Protein AF-A0A1I2DN88-F1 (afdb_monomer_lite)

Sequence (248 aa):
MLATRPSHAGRRLYRKSANAYHRPTEFACHAVVVRSHAVSEAWPWPHWIGALPTEERRADFVAPSTSIHPYRRGEFLRTIALTGALDRLEVGTVMAAIASFGRAGDDEVEASAVAEVRRILDLDQVTVGGGIEVTVEGVVVVTPQCCAGLEQWREWLAFLDGGPEPWGGHDPMLRVTRTASGSIAFGYEDSAECLVAPERLRAALGAVEAELAAFAGLLAGWAEVHVPGLAEALVDKLGRDLALRPPR

Foldseek 3Di:
DDDDDDDDDDPPDDPPPPPDFDAFPDKAKFFKFFDDPLLVVQDPDDALPDDDDDVVVVVVPPPPPDDDDDDDPPDAGDIDGLFLPDDLVSLVSSVSQQLCPPDDSPPDDDSAPQVSLVVLLPDPFGWGFTEMFMDGPNHTQQGTGRAQTLLQNCVLVVVLVVDDWGFQGDPQTWGFDQDPVRWTFTHGDSDTPHTYHSVVSVVNVVVNLVGLLSSLVSQLVSCCVRPVVCSVSSSVRCCNRSVSHPDD

Structure (mmCIF, N/CA/C/O backbone):
data_AF-A0A1I2DN88-F1
#
_entry.id   AF-A0A1I2DN88-F1
#
loop_
_atom_site.group_PDB
_atom_site.id
_atom_site.type_symbol
_atom_site.label_atom_id
_atom_site.label_alt_id
_atom_site.label_comp_id
_atom_site.label_asym_id
_atom_site.label_entity_id
_atom_site.label_seq_id
_atom_site.pdbx_PDB_ins_code
_atom_site.Cartn_x
_atom_site.Cartn_y
_atom_site.Cartn_z
_atom_site.occupancy
_atom_site.B_iso_or_equiv
_atom_site.auth_seq_id
_atom_site.auth_comp_id
_atom_site.auth_asym_id
_atom_site.auth_atom_id
_atom_site.pdbx_PDB_model_num
ATOM 1 N N . MET A 1 1 ? -29.396 5.800 -39.645 1.00 39.78 1 MET A N 1
ATOM 2 C CA . MET A 1 1 ? -28.214 6.590 -39.238 1.00 39.78 1 MET A CA 1
ATOM 3 C C . MET A 1 1 ? -27.255 5.656 -38.520 1.00 39.78 1 MET A C 1
ATOM 5 O O . MET A 1 1 ? -27.534 5.259 -37.399 1.00 39.78 1 MET A O 1
ATOM 9 N N . LEU A 1 2 ? -26.204 5.215 -39.214 1.00 31.84 2 LEU A N 1
ATOM 10 C CA . LEU A 1 2 ? -25.138 4.370 -38.671 1.00 31.84 2 LEU A CA 1
ATOM 11 C C . LEU A 1 2 ? -24.070 5.278 -38.052 1.00 31.84 2 LEU A C 1
ATOM 13 O O . LEU A 1 2 ? -23.474 6.079 -38.766 1.00 31.84 2 LEU A O 1
ATOM 17 N N . ALA A 1 3 ? -23.840 5.159 -36.745 1.00 32.09 3 ALA A N 1
ATOM 18 C CA . ALA A 1 3 ? -22.714 5.796 -36.074 1.00 32.09 3 ALA A CA 1
ATOM 19 C C . ALA A 1 3 ? -21.488 4.876 -36.175 1.00 32.09 3 ALA A C 1
ATOM 21 O O . ALA A 1 3 ? -21.448 3.783 -35.609 1.00 32.09 3 ALA A O 1
ATOM 22 N N . THR A 1 4 ? -20.503 5.312 -36.950 1.00 32.41 4 THR A N 1
ATOM 23 C CA . THR A 1 4 ? -19.192 4.682 -37.120 1.00 32.41 4 THR A CA 1
ATOM 24 C C . THR A 1 4 ? -18.352 4.811 -35.848 1.00 32.41 4 THR A C 1
ATOM 26 O O . THR A 1 4 ? -18.152 5.914 -35.343 1.00 32.41 4 THR A O 1
ATOM 29 N N . ARG A 1 5 ? -17.829 3.683 -35.351 1.00 33.72 5 ARG A N 1
ATOM 30 C CA . ARG A 1 5 ? -16.794 3.621 -34.304 1.00 33.72 5 ARG A CA 1
ATOM 31 C C . ARG A 1 5 ? -15.476 4.233 -34.812 1.00 33.72 5 ARG A C 1
ATOM 33 O O . ARG A 1 5 ? -15.124 3.959 -35.961 1.00 33.72 5 ARG A O 1
ATOM 40 N N . PRO A 1 6 ? -14.693 4.956 -33.991 1.00 34.78 6 PRO A N 1
ATOM 41 C CA . PRO A 1 6 ? -13.324 5.302 -34.350 1.00 34.78 6 PRO A CA 1
ATOM 42 C C . PRO A 1 6 ? -12.415 4.073 -34.235 1.00 34.78 6 PRO A C 1
ATOM 44 O O . PRO A 1 6 ? -12.430 3.340 -33.246 1.00 34.78 6 PRO A O 1
ATOM 47 N N . SER A 1 7 ? -11.632 3.864 -35.286 1.00 31.97 7 SER A N 1
ATOM 48 C CA . SER A 1 7 ? -10.649 2.804 -35.467 1.00 31.97 7 SER A CA 1
ATOM 49 C C . SER A 1 7 ? -9.444 2.947 -34.534 1.00 31.97 7 SER A C 1
ATOM 51 O O . SER A 1 7 ? -8.825 4.008 -34.466 1.00 31.97 7 SER A O 1
ATOM 53 N N . HIS A 1 8 ? -9.036 1.837 -33.918 1.00 39.38 8 HIS A N 1
ATOM 54 C CA . HIS A 1 8 ? -7.682 1.638 -33.409 1.00 39.38 8 HIS A CA 1
ATOM 55 C C . HIS A 1 8 ? -6.665 1.690 -34.557 1.00 39.38 8 HIS A C 1
ATOM 57 O O . HIS A 1 8 ? -6.547 0.736 -35.323 1.00 39.38 8 HIS A O 1
ATOM 63 N N . ALA A 1 9 ? -5.901 2.775 -34.666 1.00 34.72 9 ALA A N 1
ATOM 64 C CA . ALA A 1 9 ? -4.696 2.812 -35.488 1.00 34.72 9 ALA A CA 1
ATOM 65 C C . ALA A 1 9 ? -3.734 3.879 -34.958 1.00 34.72 9 ALA A C 1
ATOM 67 O O . ALA A 1 9 ? -3.957 5.073 -35.128 1.00 34.72 9 ALA A O 1
ATOM 68 N N . GLY A 1 10 ? -2.657 3.436 -34.307 1.00 27.97 10 GLY A N 1
ATOM 69 C CA . GLY A 1 10 ? -1.587 4.331 -33.878 1.00 27.97 10 GLY A CA 1
ATOM 70 C C . GLY A 1 10 ? -0.676 3.767 -32.794 1.00 27.97 10 GLY A C 1
ATOM 71 O O . GLY A 1 10 ? -0.419 4.458 -31.818 1.00 27.97 10 GLY A O 1
ATOM 72 N N . ARG A 1 11 ? -0.159 2.536 -32.943 1.00 41.09 11 ARG A N 1
ATOM 73 C CA . ARG A 1 11 ? 1.032 2.117 -32.181 1.00 41.09 11 ARG A CA 1
ATOM 74 C C . ARG A 1 11 ? 2.195 3.012 -32.615 1.00 41.09 11 ARG A C 1
ATOM 76 O O . ARG A 1 11 ? 2.851 2.723 -33.616 1.00 41.09 11 ARG A O 1
ATOM 83 N N . ARG A 1 12 ? 2.451 4.107 -31.893 1.00 35.53 12 ARG A N 1
ATOM 84 C CA . ARG A 1 12 ? 3.747 4.785 -31.971 1.00 35.53 12 ARG A CA 1
ATOM 85 C C . ARG A 1 12 ? 4.760 3.857 -31.321 1.00 35.53 12 ARG A C 1
ATOM 87 O O . ARG A 1 12 ? 4.821 3.716 -30.109 1.00 35.53 12 ARG A O 1
ATOM 94 N N . LEU A 1 13 ? 5.511 3.165 -32.169 1.00 36.16 13 LEU A N 1
ATOM 95 C CA . LEU A 1 13 ? 6.702 2.440 -31.762 1.00 36.16 13 LEU A CA 1
ATOM 96 C C . LEU A 1 13 ? 7.661 3.439 -31.111 1.00 36.16 13 LEU A C 1
ATOM 98 O O . LEU A 1 13 ? 8.033 4.443 -31.724 1.00 36.16 13 LEU A O 1
ATOM 102 N N . TYR A 1 14 ? 8.023 3.152 -29.862 1.00 38.50 14 TYR A N 1
ATOM 103 C CA . TYR A 1 14 ? 9.009 3.887 -29.084 1.00 38.50 14 TYR A CA 1
ATOM 104 C C . TYR A 1 14 ? 10.284 4.076 -29.907 1.00 38.50 14 TYR A C 1
ATOM 106 O O . TYR A 1 14 ? 10.991 3.121 -30.226 1.00 38.50 14 TYR A O 1
ATOM 114 N N . ARG A 1 15 ? 10.591 5.331 -30.232 1.00 35.56 15 ARG A N 1
ATOM 115 C CA . ARG A 1 15 ? 11.887 5.736 -30.779 1.00 35.56 15 ARG A CA 1
ATOM 116 C C . ARG A 1 15 ? 12.542 6.724 -29.813 1.00 35.56 15 ARG A C 1
ATOM 118 O O . ARG A 1 15 ? 12.852 7.849 -30.180 1.00 35.56 15 ARG A O 1
ATOM 125 N N . LYS A 1 16 ? 12.767 6.290 -28.566 1.00 37.81 16 LYS A N 1
ATOM 126 C CA . LYS A 1 16 ? 13.948 6.758 -27.828 1.00 37.81 16 LYS A CA 1
ATOM 127 C C . LYS A 1 16 ? 15.127 5.962 -28.385 1.00 37.81 16 LYS A C 1
ATOM 129 O O . LYS A 1 16 ? 15.063 4.742 -28.500 1.00 37.81 16 LYS A O 1
ATOM 134 N N . SER A 1 17 ? 16.152 6.678 -28.830 1.00 36.06 17 SER A N 1
ATOM 135 C CA . SER A 1 17 ? 17.430 6.131 -29.284 1.00 36.06 17 SER A CA 1
ATOM 136 C C . SER A 1 17 ? 17.915 5.025 -28.345 1.00 36.06 17 SER A C 1
ATOM 138 O O . SER A 1 17 ? 17.930 5.227 -27.136 1.00 36.06 17 SER A O 1
ATOM 140 N N . ALA A 1 18 ? 18.352 3.899 -28.909 1.00 38.25 18 ALA A N 1
ATOM 141 C CA . ALA A 1 18 ? 18.866 2.710 -28.221 1.00 38.25 18 ALA A CA 1
ATOM 142 C C . ALA A 1 18 ? 20.161 2.931 -27.397 1.00 38.25 18 ALA A C 1
ATOM 144 O O . ALA A 1 18 ? 20.872 1.978 -27.091 1.00 38.25 18 ALA A O 1
ATOM 145 N N . ASN A 1 19 ? 20.480 4.172 -27.025 1.00 37.91 19 ASN A N 1
ATOM 146 C CA . ASN A 1 19 ? 21.643 4.506 -26.219 1.00 37.91 19 ASN A CA 1
ATOM 147 C C . ASN A 1 19 ? 21.262 4.569 -24.735 1.00 37.91 19 ASN A C 1
ATOM 149 O O . ASN A 1 19 ? 20.637 5.521 -24.279 1.00 37.91 19 ASN A O 1
ATOM 153 N N . ALA A 1 20 ? 21.708 3.526 -24.028 1.00 43.81 20 ALA A N 1
ATOM 154 C CA . ALA A 1 20 ? 21.889 3.405 -22.584 1.00 43.81 20 ALA A CA 1
ATOM 155 C C . ALA A 1 20 ? 20.629 3.551 -21.716 1.00 43.81 20 ALA A C 1
ATOM 157 O O . ALA A 1 20 ? 20.463 4.516 -20.977 1.00 43.81 20 ALA A O 1
ATOM 158 N N . TYR A 1 21 ? 19.789 2.515 -21.701 1.00 53.16 21 TYR A N 1
ATOM 159 C CA . TYR A 1 21 ? 18.992 2.272 -20.504 1.00 53.16 21 TYR A CA 1
ATOM 160 C C . TYR A 1 21 ? 19.943 2.028 -19.327 1.00 53.16 21 TYR A C 1
ATOM 162 O O . TYR A 1 21 ? 20.749 1.093 -19.359 1.00 53.16 21 TYR A O 1
ATOM 170 N N . HIS A 1 22 ? 19.878 2.892 -18.317 1.00 62.62 22 HIS A N 1
ATOM 171 C CA . HIS A 1 22 ? 20.650 2.740 -17.094 1.00 62.62 22 HIS A CA 1
ATOM 172 C C . HIS A 1 22 ? 20.182 1.471 -16.371 1.00 62.62 22 HIS A C 1
ATOM 174 O O . HIS A 1 22 ? 19.009 1.348 -16.022 1.00 62.62 22 HIS A O 1
ATOM 180 N N . ARG A 1 23 ? 21.090 0.505 -16.194 1.00 67.56 23 ARG A N 1
ATOM 181 C CA . ARG A 1 23 ? 20.877 -0.638 -15.303 1.00 67.56 23 ARG A CA 1
ATOM 182 C C . ARG A 1 23 ? 21.370 -0.215 -13.925 1.00 67.56 23 ARG A C 1
ATOM 184 O O . ARG A 1 23 ? 22.582 -0.059 -13.782 1.00 67.56 23 ARG A O 1
ATOM 191 N N . PRO A 1 24 ? 20.479 -0.017 -12.950 1.00 71.62 24 PRO A N 1
ATOM 192 C CA . PRO A 1 24 ? 20.901 0.509 -11.667 1.00 71.62 24 PRO A CA 1
ATOM 193 C C . PRO A 1 24 ? 21.719 -0.519 -10.885 1.00 71.62 24 PRO A C 1
ATOM 195 O O . PRO A 1 24 ? 21.524 -1.728 -11.035 1.00 71.62 24 PRO A O 1
ATOM 198 N N . THR A 1 25 ? 22.638 -0.057 -10.048 1.00 79.88 25 THR A N 1
ATOM 199 C CA . THR A 1 25 ? 23.335 -0.859 -9.036 1.00 79.88 25 THR A CA 1
ATOM 200 C C . THR A 1 25 ? 22.489 -1.041 -7.780 1.00 79.88 25 THR A C 1
ATOM 202 O O . THR A 1 25 ? 22.426 -2.160 -7.273 1.00 79.88 25 THR A O 1
ATOM 205 N N . GLU A 1 26 ? 21.697 -0.045 -7.387 1.00 88.19 26 GLU A N 1
ATOM 206 C CA . GLU A 1 26 ? 20.740 -0.077 -6.275 1.00 88.19 26 GLU A CA 1
ATOM 207 C C . GLU A 1 26 ? 19.292 0.051 -6.776 1.00 88.19 26 GLU A C 1
ATOM 209 O O . GLU A 1 26 ? 18.963 0.900 -7.600 1.00 88.19 26 GLU A O 1
ATOM 214 N N . PHE A 1 27 ? 18.415 -0.833 -6.298 1.00 92.56 27 PHE A N 1
ATOM 215 C CA . PHE A 1 27 ? 16.999 -0.863 -6.668 1.00 92.56 27 PHE A CA 1
ATOM 216 C C . PHE A 1 27 ? 16.208 -1.409 -5.489 1.00 92.56 27 PHE A C 1
ATOM 218 O O . PHE A 1 27 ? 16.516 -2.508 -5.021 1.00 92.56 27 PHE A O 1
ATOM 225 N N . ALA A 1 28 ? 15.185 -0.681 -5.066 1.00 93.62 28 ALA A N 1
ATOM 226 C CA . ALA A 1 28 ? 14.301 -1.086 -3.990 1.00 93.62 28 ALA A CA 1
ATOM 227 C C . ALA A 1 28 ? 12.843 -0.802 -4.354 1.00 93.62 28 ALA A C 1
ATOM 229 O O . ALA A 1 28 ? 12.535 0.128 -5.103 1.00 93.62 28 ALA A O 1
ATOM 230 N N . CYS A 1 29 ? 11.957 -1.622 -3.801 1.00 95.31 29 CYS A N 1
ATOM 231 C CA . CYS A 1 29 ? 10.526 -1.378 -3.790 1.00 95.31 29 CYS A CA 1
ATOM 232 C C . CYS A 1 29 ? 10.095 -1.197 -2.339 1.00 95.31 29 CYS A C 1
ATOM 234 O O . CYS A 1 29 ? 10.561 -1.929 -1.463 1.00 95.31 29 CYS A O 1
ATOM 236 N N . HIS A 1 30 ? 9.186 -0.262 -2.101 1.00 94.12 30 HIS A N 1
ATOM 237 C CA . HIS A 1 30 ? 8.612 -0.019 -0.786 1.00 94.12 30 HIS A CA 1
ATOM 238 C C . HIS A 1 30 ? 7.093 -0.064 -0.899 1.00 94.12 30 HIS A C 1
ATOM 240 O O . HIS A 1 30 ? 6.519 0.600 -1.762 1.00 94.12 30 HIS A O 1
ATOM 246 N N . ALA A 1 31 ? 6.438 -0.835 -0.030 1.00 94.62 31 ALA A N 1
ATOM 247 C CA . ALA A 1 31 ? 5.011 -0.648 0.177 1.00 94.62 31 ALA A CA 1
ATOM 248 C C . ALA A 1 31 ? 4.803 0.648 0.947 1.00 94.62 31 ALA A C 1
ATOM 250 O O . ALA A 1 31 ? 5.427 0.869 1.986 1.00 94.62 31 ALA A O 1
ATOM 251 N N . VAL A 1 32 ? 3.924 1.497 0.440 1.00 90.69 32 VAL A N 1
ATOM 252 C CA . VAL A 1 32 ? 3.678 2.815 1.010 1.00 90.69 32 VAL A CA 1
ATOM 253 C C . VAL A 1 32 ? 2.191 3.106 1.090 1.00 90.69 32 VAL A C 1
ATOM 255 O O . VAL A 1 32 ? 1.401 2.628 0.276 1.00 90.69 32 VAL A O 1
ATOM 258 N N . VAL A 1 33 ? 1.821 3.942 2.054 1.00 87.31 33 VAL A N 1
ATOM 259 C CA . VAL A 1 33 ? 0.496 4.564 2.145 1.00 87.31 33 VAL A CA 1
ATOM 260 C C . VAL A 1 33 ? 0.640 6.068 1.953 1.00 87.31 33 VAL A C 1
ATOM 262 O O . VAL A 1 33 ? 1.535 6.692 2.525 1.00 87.31 33 VAL A O 1
ATOM 265 N N . VAL A 1 34 ? -0.238 6.657 1.145 1.00 77.56 34 VAL A N 1
ATOM 266 C CA . VAL A 1 34 ? -0.310 8.103 0.925 1.00 77.56 34 VAL A CA 1
ATOM 267 C C . VAL A 1 34 ? -1.054 8.751 2.092 1.00 77.56 34 VAL A C 1
ATOM 269 O O . VAL A 1 34 ? -2.208 8.421 2.375 1.00 77.56 34 VAL A O 1
ATOM 272 N N . ARG A 1 35 ? -0.432 9.741 2.738 1.00 66.50 35 ARG A N 1
ATOM 273 C CA . ARG A 1 35 ? -1.146 10.675 3.616 1.00 66.50 35 ARG A CA 1
ATOM 274 C C . ARG A 1 35 ? -2.001 11.594 2.742 1.00 66.50 35 ARG A C 1
ATOM 276 O O . ARG A 1 35 ? -1.468 12.453 2.045 1.00 66.50 35 ARG A O 1
ATOM 283 N N . SER A 1 36 ? -3.321 11.426 2.767 1.00 53.22 36 SER A N 1
ATOM 284 C CA . SER A 1 36 ? -4.233 12.362 2.097 1.00 53.22 36 SER A CA 1
ATOM 285 C C . SER A 1 36 ? -4.106 13.774 2.699 1.00 53.22 36 SER A C 1
ATOM 287 O O . SER A 1 36 ? -4.027 13.936 3.916 1.00 53.22 36 SER A O 1
ATOM 289 N N . HIS A 1 37 ? -4.102 14.808 1.851 1.00 42.41 37 HIS A N 1
ATOM 290 C CA . HIS A 1 37 ? -4.062 16.217 2.273 1.00 42.41 37 HIS A CA 1
ATOM 291 C C . HIS A 1 37 ? -5.334 16.657 3.019 1.00 42.41 37 HIS A C 1
ATOM 293 O O . HIS A 1 37 ? -5.275 17.576 3.830 1.00 42.41 37 HIS A O 1
ATOM 299 N N . ALA A 1 38 ? -6.467 15.976 2.816 1.00 39.09 38 ALA A N 1
ATOM 300 C CA . ALA A 1 38 ? -7.712 16.271 3.534 1.00 39.09 38 ALA A CA 1
ATOM 301 C C . ALA A 1 38 ? -7.641 15.897 5.030 1.00 39.09 38 ALA A C 1
ATOM 303 O O . ALA A 1 38 ? -8.434 16.370 5.843 1.00 39.09 38 ALA A O 1
ATOM 304 N N . VAL A 1 39 ? -6.658 15.075 5.413 1.00 41.16 39 VAL A N 1
ATOM 305 C CA . VAL A 1 39 ? -6.486 14.578 6.785 1.00 41.16 39 VAL A CA 1
ATOM 306 C C . VAL A 1 39 ? -6.025 15.697 7.727 1.00 41.16 39 VAL A C 1
ATOM 308 O O . VAL A 1 39 ? -6.330 15.648 8.915 1.00 41.16 39 VAL A O 1
ATOM 311 N N . SER A 1 40 ? -5.340 16.734 7.227 1.00 37.44 40 SER A N 1
ATOM 312 C CA . SER A 1 40 ? -4.891 17.867 8.052 1.00 37.44 40 SER A CA 1
ATOM 313 C C . SER A 1 40 ? -5.950 18.946 8.288 1.00 37.44 40 SER A C 1
ATOM 315 O O . SER A 1 40 ? -5.823 19.685 9.258 1.00 37.44 40 SER A O 1
ATOM 317 N N . GLU A 1 41 ? -6.974 19.056 7.436 1.00 35.19 41 GLU A N 1
ATOM 318 C CA . GLU A 1 41 ? -7.977 20.132 7.537 1.00 35.19 41 GLU A CA 1
ATOM 319 C C . GLU A 1 41 ? -9.259 19.701 8.267 1.00 35.19 41 GLU A C 1
ATOM 321 O O . GLU A 1 41 ? -9.891 20.530 8.916 1.00 35.19 41 GLU A O 1
ATOM 326 N N . ALA A 1 42 ? -9.623 18.413 8.232 1.00 35.41 42 ALA A N 1
ATOM 327 C CA . ALA A 1 42 ? -10.891 17.928 8.793 1.00 35.41 42 ALA A CA 1
ATOM 328 C C . ALA A 1 42 ? -10.806 17.358 10.227 1.00 35.41 42 ALA A C 1
ATOM 330 O O . ALA A 1 42 ? -11.834 17.021 10.809 1.00 35.41 42 ALA A O 1
ATOM 331 N N . TRP A 1 43 ? -9.613 17.237 10.820 1.00 37.47 43 TRP A N 1
ATOM 332 C CA . TRP A 1 43 ? -9.429 16.504 12.080 1.00 37.47 43 TRP A CA 1
ATOM 333 C C . TRP A 1 43 ? -8.584 17.291 13.097 1.00 37.47 43 TRP A C 1
ATOM 335 O O . TRP A 1 43 ? -7.408 17.562 12.839 1.00 37.47 43 TRP A O 1
ATOM 345 N N . PRO A 1 44 ? -9.111 17.610 14.296 1.00 35.84 44 PRO A N 1
ATOM 346 C CA . PRO A 1 44 ? -8.288 18.057 15.411 1.00 35.84 44 PRO A CA 1
ATOM 347 C C . PRO A 1 44 ? -7.530 16.844 15.975 1.00 35.84 44 PRO A C 1
ATOM 349 O O . PRO A 1 44 ? -7.977 16.175 16.904 1.00 35.84 44 PRO A O 1
ATOM 352 N N . TRP A 1 45 ? -6.382 16.518 15.381 1.00 44.88 45 TRP A N 1
ATOM 353 C CA . TRP A 1 45 ? -5.510 15.438 15.847 1.00 44.88 45 TRP A CA 1
ATOM 354 C C . TRP A 1 45 ? -4.915 15.780 17.206 1.00 44.88 45 TRP A C 1
ATOM 356 O O . TRP A 1 45 ? -4.319 16.848 17.381 1.00 44.88 45 TRP A O 1
ATOM 366 N N . PRO A 1 46 ? -5.022 14.860 18.176 1.00 38.41 46 PRO A N 1
ATOM 367 C CA . PRO A 1 46 ? -3.754 14.343 18.690 1.00 38.41 46 PRO A CA 1
ATOM 368 C C . PRO A 1 46 ? -3.740 12.847 19.080 1.00 38.41 46 PRO A C 1
ATOM 370 O O . PRO A 1 46 ? -2.657 12.306 19.280 1.00 38.41 46 PRO A O 1
ATOM 373 N N . HIS A 1 47 ? -4.879 12.165 19.200 1.00 47.22 47 HIS A N 1
ATOM 374 C CA . HIS A 1 47 ? -5.078 10.715 19.426 1.00 47.22 47 HIS A CA 1
ATOM 375 C C . HIS A 1 47 ? -6.595 10.541 19.485 1.00 47.22 47 HIS A C 1
ATOM 377 O O . HIS A 1 47 ? -7.261 11.343 20.138 1.00 47.22 47 HIS A O 1
ATOM 383 N N . TRP A 1 48 ? -7.159 9.537 18.816 1.00 38.25 48 TRP A N 1
ATOM 384 C CA . TRP A 1 48 ? -8.569 9.183 18.995 1.00 38.25 48 TRP A CA 1
ATOM 385 C C . TRP A 1 48 ? -8.865 9.072 20.509 1.00 38.25 48 TRP A C 1
ATOM 387 O O . TRP A 1 48 ? -8.160 8.368 21.229 1.00 38.25 48 TRP A O 1
ATOM 397 N N . ILE A 1 49 ? -9.774 9.922 20.997 1.00 38.69 49 ILE A N 1
ATOM 398 C CA . ILE A 1 49 ? -9.677 10.656 22.276 1.00 38.69 49 ILE A CA 1
ATOM 399 C C . ILE A 1 49 ? -9.473 9.743 23.500 1.00 38.69 49 ILE A C 1
ATOM 401 O O . ILE A 1 49 ? -10.312 8.902 23.811 1.00 38.69 49 ILE A O 1
ATOM 405 N N . GLY A 1 50 ? -8.365 9.964 24.227 1.00 33.66 50 GLY A N 1
ATOM 406 C CA . GLY A 1 50 ? -8.051 9.249 25.473 1.00 33.66 50 GLY A CA 1
ATOM 407 C C . GLY A 1 50 ? -6.675 9.498 26.113 1.00 33.66 50 GLY A C 1
ATOM 408 O O . GLY A 1 50 ? -6.480 9.106 27.258 1.00 33.66 50 GLY A O 1
ATOM 409 N N . ALA A 1 51 ? -5.718 10.162 25.455 1.00 32.12 51 ALA A N 1
ATOM 410 C CA . ALA A 1 51 ? -4.424 10.465 26.077 1.00 32.12 51 ALA A CA 1
ATOM 411 C C . ALA A 1 51 ? -3.745 11.680 25.436 1.00 32.12 51 ALA A C 1
ATOM 413 O O . ALA A 1 51 ? -2.849 11.499 24.626 1.00 32.12 51 ALA A O 1
ATOM 414 N N . LEU A 1 52 ? -4.142 12.900 25.818 1.00 36.47 52 LEU A N 1
ATOM 415 C CA . LEU A 1 52 ? -3.464 14.145 25.429 1.00 36.47 52 LEU A CA 1
ATOM 416 C C . LEU A 1 52 ? -1.998 14.127 25.874 1.00 36.47 52 LEU A C 1
ATOM 418 O O . LEU A 1 52 ? -1.759 14.296 27.069 1.00 36.47 52 LEU A O 1
ATOM 422 N N . PRO A 1 53 ? -0.989 13.977 24.982 1.00 34.94 53 PRO A N 1
ATOM 423 C CA . PRO A 1 53 ? 0.298 14.532 25.304 1.00 34.94 53 PRO A CA 1
ATOM 424 C C . PRO A 1 53 ? 0.136 16.061 25.225 1.00 34.94 53 PRO A C 1
ATOM 426 O O . PRO A 1 53 ? -0.626 16.591 24.411 1.00 34.94 53 PRO A O 1
ATOM 429 N N . THR A 1 54 ? 0.779 16.754 26.156 1.00 40.66 54 THR A N 1
ATOM 430 C CA . THR A 1 54 ? 0.746 18.214 26.310 1.00 40.66 54 THR A CA 1
ATOM 431 C C . THR A 1 54 ? 1.105 18.939 25.006 1.00 40.66 54 THR A C 1
ATOM 433 O O . THR A 1 54 ? 1.719 18.352 24.115 1.00 40.66 54 THR A O 1
ATOM 436 N N . GLU A 1 55 ? 0.750 20.225 24.876 1.00 38.03 55 GLU A N 1
ATOM 437 C CA . GLU A 1 55 ? 1.103 21.035 23.692 1.00 38.03 55 GLU A CA 1
ATOM 438 C C . GLU A 1 55 ? 2.601 20.989 23.347 1.00 38.03 55 GLU A C 1
ATOM 440 O O . GLU A 1 55 ? 2.949 20.971 22.172 1.00 38.03 55 GLU A O 1
ATOM 445 N N . GLU A 1 56 ? 3.484 20.856 24.338 1.00 35.59 56 GLU A N 1
ATOM 446 C CA . GLU A 1 56 ? 4.930 20.682 24.126 1.00 35.59 56 GLU A CA 1
ATOM 447 C C . GLU A 1 56 ? 5.279 19.419 23.321 1.00 35.59 56 GLU A C 1
ATOM 449 O O . GLU A 1 56 ? 6.154 19.459 22.465 1.00 35.59 56 GLU A O 1
ATOM 454 N N . ARG A 1 57 ? 4.540 18.317 23.484 1.00 36.84 57 ARG A N 1
ATOM 455 C CA . ARG A 1 57 ? 4.732 17.091 22.686 1.00 36.84 57 ARG A CA 1
ATOM 456 C C . ARG A 1 57 ? 4.066 17.155 21.305 1.00 36.84 57 ARG A C 1
ATOM 458 O O . ARG A 1 57 ? 4.381 16.337 20.445 1.00 36.84 57 ARG A O 1
ATOM 465 N N . ARG A 1 58 ? 3.164 18.122 21.064 1.00 38.44 58 ARG A N 1
ATOM 466 C CA . ARG A 1 58 ? 2.753 18.504 19.696 1.00 38.44 58 ARG A CA 1
ATOM 467 C C . ARG A 1 58 ? 3.836 19.325 18.991 1.00 38.44 58 ARG A C 1
ATOM 469 O O . ARG A 1 58 ? 3.828 19.368 17.769 1.00 38.44 58 ARG A O 1
ATOM 476 N N . ALA A 1 59 ? 4.740 19.971 19.729 1.00 34.81 59 ALA A N 1
ATOM 477 C CA . ALA A 1 59 ? 5.866 20.710 19.156 1.00 34.81 59 ALA A CA 1
ATOM 478 C C . ALA A 1 59 ? 7.031 19.785 18.754 1.00 34.81 59 ALA A C 1
ATOM 480 O O . ALA A 1 59 ? 7.727 20.078 17.786 1.00 34.81 59 ALA A O 1
ATOM 481 N N . ASP A 1 60 ? 7.181 18.634 19.424 1.00 33.97 60 ASP A N 1
ATOM 482 C CA . ASP A 1 60 ? 8.074 17.541 18.992 1.00 33.97 60 ASP A CA 1
ATOM 483 C C . ASP A 1 60 ? 7.567 16.832 17.720 1.00 33.97 60 ASP A C 1
ATOM 485 O O . ASP A 1 60 ? 8.316 16.137 17.029 1.00 33.97 60 ASP A O 1
ATOM 489 N N . PHE A 1 61 ? 6.292 17.037 17.374 1.00 33.81 61 PHE A N 1
ATOM 490 C CA . PHE A 1 61 ? 5.760 16.714 16.059 1.00 33.81 61 PHE A CA 1
ATOM 491 C C . PHE A 1 61 ? 6.333 17.715 15.054 1.00 33.81 61 PHE A C 1
ATOM 493 O O . PHE A 1 61 ? 5.831 18.826 14.878 1.00 33.81 61 PHE A O 1
ATOM 500 N N . VAL A 1 62 ? 7.389 17.305 14.353 1.00 31.72 62 VAL A N 1
ATOM 501 C CA . VAL A 1 62 ? 7.833 18.007 13.152 1.00 31.72 62 VAL A CA 1
ATOM 502 C C . VAL A 1 62 ? 6.685 17.931 12.148 1.00 31.72 62 VAL A C 1
ATOM 504 O O . VAL A 1 62 ? 6.506 16.916 11.477 1.00 31.72 62 VAL A O 1
ATOM 507 N N . ALA A 1 63 ? 5.891 18.999 12.035 1.00 31.48 63 ALA A N 1
ATOM 508 C CA . ALA A 1 63 ? 5.141 19.259 10.818 1.00 31.48 63 ALA A CA 1
ATOM 509 C C . ALA A 1 63 ? 6.185 19.259 9.699 1.00 31.48 63 ALA A C 1
ATOM 511 O O . ALA A 1 63 ? 7.058 20.134 9.698 1.00 31.48 63 ALA A O 1
ATOM 512 N N . PRO A 1 64 ? 6.198 18.272 8.789 1.00 31.84 64 PRO A N 1
ATOM 513 C CA . PRO A 1 64 ? 7.190 18.316 7.748 1.00 31.84 64 PRO A CA 1
ATOM 514 C C . PRO A 1 64 ? 6.877 19.554 6.904 1.00 31.84 64 PRO A C 1
ATOM 516 O O . PRO A 1 64 ? 5.746 19.793 6.477 1.00 31.84 64 PRO A O 1
ATOM 519 N N . SER A 1 65 ? 7.895 20.393 6.775 1.00 29.91 65 SER A N 1
ATOM 520 C CA . SER A 1 65 ? 7.848 21.793 6.379 1.00 29.91 65 SER A CA 1
ATOM 521 C C . SER A 1 65 ? 7.563 21.983 4.893 1.00 29.91 65 SER A C 1
ATOM 523 O O . SER A 1 65 ? 8.409 22.515 4.184 1.00 29.91 65 SER A O 1
ATOM 525 N N . THR A 1 66 ? 6.412 21.521 4.391 1.00 31.72 66 THR A N 1
ATOM 526 C CA . THR A 1 66 ? 5.825 21.971 3.107 1.00 31.72 66 THR A CA 1
ATOM 527 C C . THR A 1 66 ? 4.532 21.228 2.765 1.00 31.72 66 THR A C 1
ATOM 529 O O . THR A 1 66 ? 4.481 20.000 2.716 1.00 31.72 66 THR A O 1
ATOM 532 N N . SER A 1 67 ? 3.475 21.972 2.479 1.00 31.23 67 SER A N 1
ATOM 533 C CA . SER A 1 67 ? 2.260 21.463 1.839 1.00 31.23 67 SER A CA 1
ATOM 534 C C . SER A 1 67 ? 2.465 21.457 0.332 1.00 31.23 67 SER A C 1
ATOM 536 O O . SER A 1 67 ? 2.644 22.556 -0.172 1.00 31.23 67 SER A O 1
ATOM 538 N N . ILE A 1 68 ? 2.388 20.336 -0.404 1.00 30.08 68 ILE A N 1
ATOM 539 C CA . ILE A 1 68 ? 2.125 20.429 -1.856 1.00 30.08 68 ILE A CA 1
ATOM 540 C C . ILE A 1 68 ? 1.452 19.166 -2.441 1.00 30.08 68 ILE A C 1
ATOM 542 O O . ILE A 1 68 ? 1.947 18.055 -2.275 1.00 30.08 68 ILE A O 1
ATOM 546 N N . HIS A 1 69 ? 0.290 19.386 -3.072 1.00 29.42 69 HIS A N 1
ATOM 547 C CA . HIS A 1 69 ? -0.482 18.499 -3.969 1.00 29.42 69 HIS A CA 1
ATOM 548 C C . HIS A 1 69 ? 0.138 18.597 -5.404 1.00 29.42 69 HIS A C 1
ATOM 550 O O . HIS A 1 69 ? 1.061 19.382 -5.587 1.00 29.42 69 HIS A O 1
ATOM 556 N N . PRO A 1 70 ? -0.268 17.828 -6.433 1.00 35.19 70 PRO A N 1
ATOM 557 C CA . PRO A 1 70 ? 0.567 16.981 -7.258 1.00 35.19 70 PRO A CA 1
ATOM 558 C C . PRO A 1 70 ? 0.929 17.688 -8.583 1.00 35.19 70 PRO A C 1
ATOM 560 O O . PRO A 1 70 ? 0.438 18.766 -8.912 1.00 35.19 70 PRO A O 1
ATOM 563 N N . TYR A 1 71 ? 1.715 17.011 -9.412 1.00 39.47 71 TYR A N 1
ATOM 564 C CA . TYR A 1 71 ? 1.969 17.355 -10.820 1.00 39.47 71 TYR A CA 1
ATOM 565 C C . TYR A 1 71 ? 3.087 18.360 -11.110 1.00 39.47 71 TYR A C 1
ATOM 567 O O . TYR A 1 71 ? 3.096 19.002 -12.164 1.00 39.47 71 TYR A O 1
ATOM 575 N N . ARG A 1 72 ? 4.125 18.407 -10.268 1.00 32.94 72 ARG A N 1
ATOM 576 C CA . ARG A 1 72 ? 5.453 18.837 -10.728 1.00 32.94 72 ARG A CA 1
ATOM 577 C C . ARG A 1 72 ? 6.516 17.806 -10.395 1.00 32.94 72 ARG A C 1
ATOM 579 O O . ARG A 1 72 ? 6.573 17.266 -9.298 1.00 32.94 72 ARG A O 1
ATOM 586 N N . ARG A 1 73 ? 7.399 17.572 -11.367 1.00 34.75 73 ARG A N 1
ATOM 587 C CA . ARG A 1 73 ? 8.669 16.865 -11.181 1.00 34.75 73 ARG A CA 1
ATOM 588 C C . ARG A 1 73 ? 9.417 17.562 -10.029 1.00 34.75 73 ARG A C 1
ATOM 590 O O . ARG A 1 73 ? 9.907 18.670 -10.227 1.00 34.75 73 ARG A O 1
ATOM 597 N N . GLY A 1 74 ? 9.425 16.957 -8.838 1.00 36.44 74 GLY A N 1
ATOM 598 C CA . GLY A 1 74 ? 9.997 17.539 -7.613 1.00 36.44 74 GLY A CA 1
ATOM 599 C C . GLY A 1 74 ? 9.039 17.697 -6.422 1.00 36.44 74 GLY A C 1
ATOM 600 O O . GLY A 1 74 ? 9.511 18.045 -5.344 1.00 36.44 74 GLY A O 1
ATOM 601 N N . GLU A 1 75 ? 7.738 17.419 -6.571 1.00 41.16 75 GLU A N 1
ATOM 602 C CA . GLU A 1 75 ? 6.755 17.491 -5.476 1.00 41.16 75 GLU A CA 1
ATOM 603 C C . GLU A 1 75 ? 6.127 16.109 -5.242 1.00 41.16 75 GLU A C 1
ATOM 605 O O . GLU A 1 75 ? 5.356 15.604 -6.059 1.00 41.16 75 GLU A O 1
ATOM 610 N N . PHE A 1 76 ? 6.524 15.460 -4.146 1.00 47.47 76 PHE A N 1
ATOM 611 C CA . PHE A 1 76 ? 6.137 14.089 -3.812 1.00 47.47 76 PHE A CA 1
ATOM 612 C C . PHE A 1 76 ? 4.926 14.080 -2.873 1.00 47.47 76 PHE A C 1
ATOM 614 O O . PHE A 1 76 ? 4.887 14.837 -1.899 1.00 47.47 76 PHE A O 1
ATOM 621 N N . LEU A 1 77 ? 3.963 13.183 -3.127 1.00 53.62 77 LEU A N 1
ATOM 622 C CA . LEU A 1 77 ? 2.948 12.837 -2.131 1.00 53.62 77 LEU A CA 1
ATOM 623 C C . LEU A 1 77 ? 3.659 12.383 -0.855 1.00 53.62 77 LEU A C 1
ATOM 625 O O . LEU A 1 77 ? 4.640 11.643 -0.912 1.00 53.62 77 LEU A O 1
ATOM 629 N N . ARG A 1 78 ? 3.169 12.820 0.307 1.00 68.25 78 ARG A N 1
ATOM 630 C CA . ARG A 1 78 ? 3.738 12.377 1.582 1.00 68.25 78 ARG A CA 1
ATOM 631 C C . ARG A 1 78 ? 3.367 10.914 1.798 1.00 68.25 78 ARG A C 1
ATOM 633 O O . ARG A 1 78 ? 2.214 10.610 2.097 1.00 68.25 78 ARG A O 1
ATOM 640 N N . THR A 1 79 ? 4.338 10.028 1.639 1.00 76.69 79 THR A N 1
ATOM 641 C CA . THR A 1 79 ? 4.181 8.589 1.830 1.00 76.69 79 THR A CA 1
ATOM 642 C C . THR A 1 79 ? 4.707 8.155 3.194 1.00 76.69 79 THR A C 1
ATOM 644 O O . THR A 1 79 ? 5.564 8.807 3.793 1.00 76.69 79 THR A O 1
ATOM 647 N N . ILE A 1 80 ? 4.157 7.058 3.709 1.00 85.94 80 ILE A N 1
ATOM 648 C CA . ILE A 1 80 ? 4.690 6.324 4.859 1.00 85.94 80 ILE A CA 1
ATOM 649 C C . ILE A 1 80 ? 5.049 4.937 4.351 1.00 85.94 80 ILE A C 1
ATOM 651 O O . ILE A 1 80 ? 4.160 4.219 3.888 1.00 85.94 80 ILE A O 1
ATOM 655 N N . ALA A 1 81 ? 6.328 4.572 4.423 1.00 91.56 81 ALA A N 1
ATOM 656 C CA . ALA A 1 81 ? 6.773 3.221 4.112 1.00 91.56 81 ALA A CA 1
ATOM 657 C C . ALA A 1 81 ? 6.284 2.253 5.192 1.00 91.56 81 ALA A C 1
ATOM 659 O O . ALA A 1 81 ? 6.545 2.442 6.380 1.00 91.56 81 ALA A O 1
ATOM 660 N N . LEU A 1 82 ? 5.570 1.213 4.776 1.00 94.00 82 LEU A N 1
ATOM 661 C CA . LEU A 1 82 ? 5.066 0.172 5.659 1.00 94.00 82 LEU A CA 1
ATOM 662 C C . LEU A 1 82 ? 6.189 -0.817 5.943 1.00 94.00 82 LEU A C 1
ATOM 664 O O . LEU A 1 82 ? 6.410 -1.748 5.174 1.00 94.00 82 LEU A O 1
ATOM 668 N N . THR A 1 83 ? 6.911 -0.569 7.031 1.00 92.75 83 THR A N 1
ATOM 669 C CA . THR A 1 83 ? 8.033 -1.403 7.470 1.00 92.75 83 THR A CA 1
ATOM 670 C C . THR A 1 83 ? 7.766 -2.019 8.838 1.00 92.75 83 THR A C 1
ATOM 672 O O . THR A 1 83 ? 6.937 -1.532 9.613 1.00 92.75 83 THR A O 1
ATOM 675 N N . GLY A 1 84 ? 8.520 -3.062 9.176 1.00 91.81 84 GLY A N 1
ATOM 676 C CA . GLY A 1 84 ? 8.555 -3.651 10.516 1.00 91.81 84 GLY A CA 1
ATOM 677 C C . GLY A 1 84 ? 9.214 -2.770 11.584 1.00 91.81 84 GLY A C 1
ATOM 678 O O . GLY A 1 84 ? 9.285 -3.183 12.740 1.00 91.81 84 GLY A O 1
ATOM 679 N N . ALA A 1 85 ? 9.702 -1.582 11.217 1.00 92.56 85 ALA A N 1
ATOM 680 C CA . ALA A 1 85 ? 10.363 -0.637 12.114 1.00 92.56 85 ALA A CA 1
ATOM 681 C C . ALA A 1 85 ? 9.461 0.529 12.554 1.00 92.56 85 ALA A C 1
ATOM 683 O O . ALA A 1 85 ? 9.920 1.368 13.328 1.00 92.56 85 ALA A O 1
ATOM 684 N N . LEU A 1 86 ? 8.210 0.586 12.076 1.00 85.69 86 LEU A N 1
ATOM 685 C CA . LEU A 1 86 ? 7.282 1.648 12.454 1.00 85.69 86 LEU A CA 1
ATOM 686 C C . LEU A 1 86 ? 6.993 1.627 13.956 1.00 85.69 86 LEU A C 1
ATOM 688 O O . LEU A 1 86 ? 6.748 0.573 14.554 1.00 85.69 86 LEU A O 1
ATOM 692 N N . ASP A 1 87 ? 6.963 2.806 14.564 1.00 83.94 87 ASP A N 1
ATOM 693 C CA . ASP A 1 87 ? 6.516 2.942 15.941 1.00 83.94 87 ASP A CA 1
ATOM 694 C C . ASP A 1 87 ? 4.975 2.922 16.049 1.00 83.94 87 ASP A C 1
ATOM 696 O O . ASP A 1 87 ? 4.224 2.921 15.068 1.00 83.94 87 ASP A O 1
ATOM 700 N N . ARG A 1 88 ? 4.461 2.899 17.283 1.00 80.56 88 ARG A N 1
ATOM 701 C CA . ARG A 1 88 ? 3.011 2.841 17.533 1.00 80.56 88 ARG A CA 1
ATOM 702 C C . ARG A 1 88 ? 2.259 4.051 16.960 1.00 80.56 88 ARG A C 1
ATOM 704 O O . ARG A 1 88 ? 1.099 3.917 16.566 1.00 80.56 88 ARG A O 1
ATOM 711 N N . LEU A 1 89 ? 2.882 5.225 16.958 1.00 78.12 89 LEU A N 1
ATOM 712 C CA . LEU A 1 89 ? 2.291 6.468 16.472 1.00 78.12 89 LEU A CA 1
ATOM 713 C C . LEU A 1 89 ? 2.228 6.479 14.940 1.00 78.12 89 LEU A C 1
ATOM 715 O O . LEU A 1 89 ? 1.223 6.900 14.357 1.00 78.12 89 LEU A O 1
ATOM 719 N N . GLU A 1 90 ? 3.261 5.965 14.286 1.00 81.88 90 GLU A N 1
ATOM 720 C CA . GLU A 1 90 ? 3.305 5.786 12.839 1.00 81.88 90 GLU A CA 1
ATOM 721 C C . GLU A 1 90 ? 2.269 4.757 12.373 1.00 81.88 90 GLU A C 1
ATOM 723 O O . GLU A 1 90 ? 1.519 5.033 11.436 1.00 81.88 90 GLU A O 1
ATOM 728 N N . VAL A 1 91 ? 2.113 3.634 13.084 1.00 86.69 91 VAL A N 1
ATOM 729 C CA . VAL A 1 91 ? 1.026 2.670 12.815 1.00 86.69 91 VAL A CA 1
ATOM 730 C C . VAL A 1 91 ? -0.349 3.334 12.957 1.00 86.69 91 VAL A C 1
ATOM 732 O O . VAL A 1 91 ? -1.202 3.187 12.081 1.00 86.69 91 VAL A O 1
ATOM 735 N N . GLY A 1 92 ? -0.561 4.131 14.010 1.00 82.50 92 GLY A N 1
ATOM 736 C CA . GLY A 1 92 ? -1.797 4.902 14.181 1.00 82.50 92 GLY A CA 1
ATOM 737 C C . GLY A 1 92 ? -2.044 5.906 13.048 1.00 82.50 92 GLY A C 1
ATOM 738 O O . GLY A 1 92 ? -3.184 6.114 12.635 1.00 82.50 92 GLY A O 1
ATOM 739 N N . THR A 1 93 ? -0.979 6.481 12.489 1.00 80.50 93 THR A N 1
ATOM 740 C CA . THR A 1 93 ? -1.063 7.363 11.319 1.00 80.50 93 THR A CA 1
ATOM 741 C C . THR A 1 93 ? -1.496 6.600 10.065 1.00 80.50 93 THR A C 1
ATOM 743 O O . THR A 1 93 ? -2.315 7.103 9.295 1.00 80.50 93 THR A O 1
ATOM 746 N N . VAL A 1 94 ? -0.983 5.386 9.853 1.00 87.06 94 VAL A N 1
ATOM 747 C CA . VAL A 1 94 ? -1.431 4.527 8.745 1.00 87.06 94 VAL A CA 1
ATOM 748 C C . VAL A 1 94 ? -2.912 4.180 8.909 1.00 87.06 94 VAL A C 1
ATOM 750 O O . VAL A 1 94 ? -3.681 4.303 7.956 1.00 87.06 94 VAL A O 1
ATOM 753 N N . MET A 1 95 ? -3.345 3.844 10.127 1.00 88.44 95 MET A N 1
ATOM 754 C CA . MET A 1 95 ? -4.756 3.578 10.428 1.00 88.44 95 MET A CA 1
ATOM 755 C C . MET A 1 95 ? -5.658 4.781 10.149 1.00 88.44 95 MET A C 1
ATOM 757 O O . MET A 1 95 ? -6.739 4.621 9.586 1.00 88.44 95 MET A O 1
ATOM 761 N N . ALA A 1 96 ? -5.204 5.990 10.472 1.00 79.12 96 ALA A N 1
ATOM 762 C CA . ALA A 1 96 ? -5.904 7.223 10.131 1.00 79.12 96 ALA A CA 1
ATOM 763 C C . ALA A 1 96 ? -6.032 7.437 8.615 1.00 79.12 96 ALA A C 1
ATOM 765 O O . ALA A 1 96 ? -7.096 7.843 8.141 1.00 79.12 96 ALA A O 1
ATOM 766 N N . ALA A 1 97 ? -4.973 7.155 7.849 1.00 81.56 97 ALA A N 1
ATOM 767 C CA . ALA A 1 97 ? -5.008 7.245 6.392 1.00 81.56 97 ALA A CA 1
ATOM 768 C C . ALA A 1 97 ? -6.015 6.251 5.792 1.00 81.56 97 ALA A C 1
ATOM 770 O O . ALA A 1 97 ? -6.811 6.644 4.943 1.00 81.56 97 ALA A O 1
ATOM 771 N N . ILE A 1 98 ? -6.041 5.010 6.292 1.00 87.25 98 ILE A N 1
ATOM 772 C CA . ILE A 1 98 ? -7.030 3.992 5.907 1.00 87.25 98 ILE A CA 1
ATOM 773 C C . ILE A 1 98 ? -8.448 4.453 6.261 1.00 87.25 98 ILE A C 1
ATOM 775 O O . ILE A 1 98 ? -9.338 4.427 5.417 1.00 87.25 98 ILE A O 1
ATOM 779 N N . ALA A 1 99 ? -8.666 4.918 7.494 1.00 83.94 99 ALA A N 1
ATOM 780 C CA . ALA A 1 99 ? -9.985 5.344 7.953 1.00 83.94 99 ALA A CA 1
ATOM 781 C C . ALA A 1 99 ? -10.515 6.552 7.164 1.00 83.94 99 ALA A C 1
ATOM 783 O O . ALA A 1 99 ? -11.713 6.657 6.918 1.00 83.94 99 ALA A O 1
ATOM 784 N N . SER A 1 100 ? -9.635 7.456 6.742 1.00 77.81 100 SER A N 1
ATOM 785 C CA . SER A 1 100 ? -10.030 8.656 5.997 1.00 77.81 100 SER A CA 1
ATOM 786 C C . SER A 1 100 ? -10.251 8.394 4.508 1.00 77.81 100 SER A C 1
ATOM 788 O O . SER A 1 100 ? -10.833 9.230 3.817 1.00 77.81 100 SER A O 1
ATOM 790 N N . PHE A 1 101 ? -9.758 7.271 3.984 1.00 78.62 101 PHE A N 1
ATOM 791 C CA . PHE A 1 101 ? -9.797 7.011 2.554 1.00 78.62 101 PHE A CA 1
ATOM 792 C C . PHE A 1 101 ? -11.226 6.734 2.071 1.00 78.62 101 PHE A C 1
ATOM 794 O O . PHE A 1 101 ? -11.956 5.946 2.666 1.00 78.62 101 PHE A O 1
ATOM 801 N N . GLY A 1 102 ? -11.621 7.401 0.982 1.00 69.69 102 GLY A N 1
ATOM 802 C CA . GLY A 1 102 ? -12.956 7.273 0.390 1.00 69.69 102 GLY A CA 1
ATOM 803 C C . GLY A 1 102 ? -14.065 8.059 1.096 1.00 69.69 102 GLY A C 1
ATOM 804 O O . GLY A 1 102 ? -15.209 7.971 0.661 1.00 69.69 102 GLY A O 1
ATOM 805 N N . ARG A 1 103 ? -13.747 8.838 2.139 1.00 73.69 103 ARG A N 1
ATOM 806 C CA . ARG A 1 103 ? -14.728 9.709 2.799 1.00 73.69 103 ARG A CA 1
ATOM 807 C C . ARG A 1 103 ? -15.009 10.958 1.968 1.00 73.69 103 ARG A C 1
ATOM 809 O O . ARG A 1 103 ? -14.078 11.587 1.452 1.00 73.69 103 ARG A O 1
ATOM 816 N N . ALA A 1 104 ? -16.280 11.324 1.864 1.00 63.00 104 ALA A N 1
ATOM 817 C CA . ALA A 1 104 ? -16.689 12.635 1.388 1.00 63.00 104 ALA A CA 1
ATOM 818 C C . ALA A 1 104 ? -16.382 13.696 2.460 1.00 63.00 104 ALA A C 1
ATOM 820 O O . ALA A 1 104 ? -16.283 13.398 3.650 1.00 63.00 104 ALA A O 1
ATOM 821 N N . GLY A 1 105 ? -16.177 14.948 2.041 1.00 58.62 105 GLY A N 1
ATOM 822 C CA . GLY A 1 105 ? -15.771 16.033 2.947 1.00 58.62 105 GLY A CA 1
ATOM 823 C C . GLY A 1 105 ? -16.811 16.405 4.012 1.00 58.62 105 GLY A C 1
ATOM 824 O O . GLY A 1 105 ? -16.481 17.130 4.946 1.00 58.62 105 GLY A O 1
ATOM 825 N N . ASP A 1 106 ? -18.043 15.924 3.873 1.00 60.16 106 ASP A N 1
ATOM 826 C CA . ASP A 1 106 ? -19.170 16.098 4.788 1.00 60.16 106 ASP A CA 1
ATOM 827 C C . ASP A 1 106 ? -19.475 14.852 5.638 1.00 60.16 106 ASP A C 1
ATOM 829 O O . ASP A 1 106 ? -20.365 14.906 6.486 1.00 60.16 106 ASP A O 1
ATOM 833 N N . ASP A 1 107 ? -18.731 13.752 5.467 1.00 62.84 107 ASP A N 1
ATOM 834 C CA . ASP A 1 107 ? -18.940 12.537 6.254 1.00 62.84 107 ASP A CA 1
ATOM 835 C C . ASP A 1 107 ? -18.559 12.769 7.722 1.00 62.84 107 ASP A C 1
ATOM 837 O O . ASP A 1 107 ? -17.377 12.919 8.050 1.00 62.84 107 ASP A O 1
ATOM 841 N N . GLU A 1 108 ? -19.538 12.691 8.627 1.00 60.47 108 GLU A N 1
ATOM 842 C CA . GLU A 1 108 ? -19.319 12.830 10.069 1.00 60.47 108 GLU A CA 1
ATOM 843 C C . GLU A 1 108 ? -18.304 11.811 10.587 1.00 60.47 108 GLU A C 1
ATOM 845 O O . GLU A 1 108 ? -18.512 10.596 10.572 1.00 60.47 108 GLU A O 1
ATOM 850 N N . VAL A 1 109 ? -17.166 12.325 11.037 1.00 61.06 109 VAL A N 1
ATOM 851 C CA . VAL A 1 109 ? -16.129 11.542 11.694 1.00 61.06 109 VAL A CA 1
ATOM 852 C C . VAL A 1 109 ? -16.646 11.062 13.043 1.00 61.06 109 VAL A C 1
ATOM 854 O O . VAL A 1 109 ? -17.016 11.869 13.898 1.00 61.06 109 VAL A O 1
ATOM 857 N N . GLU A 1 110 ? -16.616 9.750 13.258 1.00 60.34 110 GLU A N 1
ATOM 858 C CA . GLU A 1 110 ? -17.041 9.181 14.527 1.00 60.34 110 GLU A CA 1
ATOM 859 C C . GLU A 1 110 ? -15.982 9.426 15.607 1.00 60.34 110 GLU A C 1
ATOM 861 O O . GLU A 1 110 ? -14.778 9.263 15.402 1.00 60.34 110 GLU A O 1
ATOM 866 N N . ALA A 1 111 ? -16.426 9.792 16.809 1.00 61.81 111 ALA A N 1
ATOM 867 C CA . ALA A 1 111 ? -15.533 10.285 17.860 1.00 61.81 111 ALA A CA 1
ATOM 868 C C . ALA A 1 111 ? -14.633 9.207 18.507 1.00 61.81 111 ALA A C 1
ATOM 870 O O . ALA A 1 111 ? -13.784 9.541 19.339 1.00 61.81 111 ALA A O 1
ATOM 871 N N . SER A 1 112 ? -14.811 7.917 18.184 1.00 74.81 112 SER A N 1
ATOM 872 C CA . SER A 1 112 ? -14.141 6.808 18.882 1.00 74.81 112 SER A CA 1
ATOM 873 C C . SER A 1 112 ? -13.465 5.798 17.958 1.00 74.81 112 SER A C 1
ATOM 875 O O . SER A 1 112 ? -13.956 5.481 16.875 1.00 74.81 112 SER A O 1
ATOM 877 N N . ALA A 1 113 ? -12.387 5.191 18.465 1.00 75.50 113 ALA A N 1
ATOM 878 C CA . ALA A 1 113 ? -11.646 4.163 17.745 1.00 75.50 113 ALA A CA 1
ATOM 879 C C . ALA A 1 113 ? -12.459 2.928 17.393 1.00 75.50 113 ALA A C 1
ATOM 881 O O . ALA A 1 113 ? -12.323 2.366 16.310 1.00 75.50 113 ALA A O 1
ATOM 882 N N . VAL A 1 114 ? -13.336 2.529 18.305 1.00 81.69 114 VAL A N 1
ATOM 883 C CA . VAL A 1 114 ? -14.211 1.378 18.112 1.00 81.69 114 VAL A CA 1
ATOM 884 C C . VAL A 1 114 ? -15.207 1.638 16.982 1.00 81.69 114 VAL A C 1
ATOM 886 O O . VAL A 1 114 ? -15.446 0.740 16.180 1.00 81.69 114 VAL A O 1
ATOM 889 N N . ALA A 1 115 ? -15.783 2.842 16.907 1.00 81.69 115 ALA A N 1
ATOM 890 C CA . ALA A 1 115 ? -16.757 3.188 15.874 1.00 81.69 115 ALA A CA 1
ATOM 891 C C . ALA A 1 115 ? -16.124 3.187 14.477 1.00 81.69 115 ALA A C 1
ATOM 893 O O . ALA A 1 115 ? -16.636 2.537 13.568 1.00 81.69 115 ALA A O 1
ATOM 894 N N . GLU A 1 116 ? -14.961 3.813 14.323 1.00 84.00 116 GLU A N 1
ATOM 895 C CA . GLU A 1 116 ? -14.273 3.825 13.032 1.00 84.00 116 GLU A CA 1
ATOM 896 C C . GLU A 1 116 ? -13.752 2.443 12.622 1.00 84.00 116 GLU A C 1
ATOM 898 O O . GLU A 1 116 ? -13.822 2.083 11.449 1.00 84.00 116 GLU A O 1
ATOM 903 N N . VAL A 1 117 ? -13.283 1.624 13.569 1.00 89.19 117 VAL A N 1
ATOM 904 C CA . VAL A 1 117 ? -12.899 0.239 13.261 1.00 89.19 117 VAL A CA 1
ATOM 905 C C . VAL A 1 117 ? -14.110 -0.586 12.832 1.00 89.19 117 VAL A C 1
ATOM 907 O O . VAL A 1 117 ? -13.994 -1.345 11.876 1.00 89.19 117 VAL A O 1
ATOM 910 N N . ARG A 1 118 ? -15.282 -0.418 13.458 1.00 90.69 118 ARG A N 1
ATOM 911 C CA . ARG A 1 118 ? -16.522 -1.061 12.982 1.00 90.69 118 ARG A CA 1
ATOM 912 C C . ARG A 1 118 ? -16.862 -0.639 11.560 1.00 90.69 118 ARG A C 1
ATOM 914 O O . ARG A 1 118 ? -17.092 -1.502 10.726 1.00 90.69 118 ARG A O 1
ATOM 921 N N . ARG A 1 119 ? -16.774 0.656 11.258 1.00 89.56 119 ARG A N 1
ATOM 922 C CA . ARG A 1 119 ? -16.987 1.158 9.900 1.00 89.56 119 ARG A CA 1
ATOM 923 C C . ARG A 1 119 ? -16.024 0.517 8.895 1.00 89.56 119 ARG A C 1
ATOM 925 O O . ARG A 1 119 ? -16.464 0.100 7.835 1.00 89.56 119 ARG A O 1
ATOM 932 N N . ILE A 1 120 ? -14.733 0.401 9.226 1.00 92.50 120 ILE A N 1
ATOM 933 C CA . ILE A 1 120 ? -13.740 -0.293 8.380 1.00 92.50 120 ILE A CA 1
ATOM 934 C C . ILE A 1 120 ? -14.120 -1.766 8.172 1.00 92.50 120 ILE A C 1
ATOM 936 O O . ILE A 1 120 ? -13.977 -2.286 7.066 1.00 92.50 120 ILE A O 1
ATOM 940 N N . LEU A 1 121 ? -14.590 -2.443 9.222 1.00 95.81 121 LEU A N 1
ATOM 941 C CA . LEU A 1 121 ? -15.030 -3.838 9.150 1.00 95.81 121 LEU A CA 1
ATOM 942 C C . LEU A 1 121 ? -16.277 -4.018 8.274 1.00 95.81 121 LEU A C 1
ATOM 944 O O . LEU A 1 121 ? -16.388 -5.055 7.621 1.00 95.81 121 LEU A O 1
ATOM 948 N N . ASP A 1 122 ? -17.156 -3.017 8.236 1.00 94.88 122 ASP A N 1
ATOM 949 C CA . ASP A 1 122 ? -18.392 -3.014 7.446 1.00 94.88 122 ASP A CA 1
ATOM 950 C C . ASP A 1 122 ? -18.167 -2.680 5.959 1.00 94.88 122 ASP A C 1
ATOM 952 O O . ASP A 1 122 ? -19.071 -2.867 5.146 1.00 94.88 122 ASP A O 1
ATOM 956 N N . LEU A 1 123 ? -16.977 -2.203 5.569 1.00 93.25 123 LEU A N 1
ATOM 957 C CA . LEU A 1 123 ? -16.641 -1.987 4.158 1.00 93.25 123 LEU A CA 1
ATOM 958 C C . LEU A 1 123 ? -16.552 -3.324 3.418 1.00 93.25 123 LEU A C 1
ATOM 960 O O . LEU A 1 123 ? -15.883 -4.245 3.885 1.00 93.25 123 LEU A O 1
ATOM 964 N N . ASP A 1 124 ? -17.103 -3.402 2.204 1.00 93.88 124 ASP A N 1
ATOM 965 C CA . ASP A 1 124 ? -16.935 -4.578 1.337 1.00 93.88 124 ASP A CA 1
ATOM 966 C C . ASP A 1 124 ? -15.446 -4.854 1.069 1.00 93.88 124 ASP A C 1
ATOM 968 O O . ASP A 1 124 ? -14.961 -5.971 1.263 1.00 93.88 124 ASP A O 1
ATOM 972 N N . GLN A 1 125 ? -14.695 -3.803 0.729 1.00 93.31 125 GLN A N 1
ATOM 973 C CA . GLN A 1 125 ? -13.251 -3.836 0.525 1.00 93.31 125 GLN A CA 1
ATOM 974 C C . GLN A 1 125 ? -12.609 -2.560 1.073 1.00 93.31 125 GLN A C 1
ATOM 976 O O . GLN A 1 125 ? -13.027 -1.448 0.751 1.00 93.31 125 GLN A O 1
ATOM 981 N N . VAL A 1 126 ? -11.569 -2.722 1.886 1.00 93.12 126 VAL A N 1
ATOM 982 C CA . VAL A 1 126 ? -10.712 -1.622 2.316 1.00 93.12 126 VAL A CA 1
ATOM 983 C C . VAL A 1 126 ? -9.729 -1.301 1.199 1.00 93.12 126 VAL A C 1
ATOM 985 O O . VAL A 1 126 ? -8.979 -2.159 0.743 1.00 93.12 126 VAL A O 1
ATOM 988 N N . THR A 1 127 ? -9.713 -0.040 0.793 1.00 90.50 127 THR A N 1
ATOM 989 C CA . THR A 1 127 ? -8.749 0.513 -0.161 1.00 90.50 127 THR A CA 1
ATOM 990 C C . THR A 1 127 ? -8.008 1.663 0.495 1.00 90.50 127 THR A C 1
ATOM 992 O O . THR A 1 127 ? -8.583 2.368 1.330 1.00 90.50 127 THR A O 1
ATOM 995 N N . VAL A 1 128 ? -6.759 1.893 0.107 1.00 88.44 128 VAL A N 1
ATOM 996 C CA . VAL A 1 128 ? -6.015 3.069 0.562 1.00 88.44 128 VAL A CA 1
ATOM 997 C C . VAL A 1 128 ? -5.035 3.518 -0.511 1.00 88.44 128 VAL A C 1
ATOM 999 O O . VAL A 1 128 ? -4.319 2.707 -1.095 1.00 88.44 128 VAL A O 1
ATOM 1002 N N . GLY A 1 129 ? -4.979 4.828 -0.755 1.00 84.19 129 GLY A N 1
ATOM 1003 C CA . GLY A 1 129 ? -3.985 5.419 -1.645 1.00 84.19 129 GLY A CA 1
ATOM 1004 C C . GLY A 1 129 ? -2.578 5.066 -1.168 1.00 84.19 129 GLY A C 1
ATOM 1005 O O . GLY A 1 129 ? -2.299 5.092 0.032 1.00 84.19 129 GLY A O 1
ATOM 1006 N N . GLY A 1 130 ? -1.690 4.711 -2.088 1.00 84.06 130 GLY A N 1
ATOM 1007 C CA . GLY A 1 130 ? -0.466 4.005 -1.729 1.00 84.06 130 GLY A CA 1
ATOM 1008 C C . GLY A 1 130 ? -0.057 3.042 -2.826 1.00 84.06 130 GLY A C 1
ATOM 1009 O O . GLY A 1 130 ? -0.273 3.329 -3.996 1.00 84.06 130 GLY A O 1
ATOM 1010 N N . GLY A 1 131 ? 0.546 1.920 -2.452 1.00 90.69 131 GLY A N 1
ATOM 1011 C CA . GLY A 1 131 ? 0.996 0.903 -3.398 1.00 90.69 131 GLY A CA 1
ATOM 1012 C C . GLY A 1 131 ? 2.501 0.718 -3.338 1.00 90.69 131 GLY A C 1
ATOM 1013 O O . GLY A 1 131 ? 3.084 0.712 -2.255 1.00 90.69 131 GLY A O 1
ATOM 1014 N N . ILE A 1 132 ? 3.117 0.544 -4.505 1.00 91.62 132 ILE A N 1
ATOM 1015 C CA . ILE A 1 132 ? 4.559 0.343 -4.632 1.00 91.62 132 ILE A CA 1
ATOM 1016 C C . ILE A 1 132 ? 5.238 1.653 -5.028 1.00 91.62 132 ILE A C 1
ATOM 1018 O O . ILE A 1 132 ? 4.985 2.205 -6.099 1.00 91.62 132 ILE A O 1
ATOM 1022 N N . GLU A 1 133 ? 6.146 2.109 -4.175 1.00 89.88 133 GLU A N 1
ATOM 1023 C CA . GLU A 1 133 ? 7.160 3.103 -4.512 1.00 89.88 133 GLU A CA 1
ATOM 1024 C C . GLU A 1 133 ? 8.419 2.383 -5.008 1.00 89.88 133 GLU A C 1
ATOM 1026 O O . GLU A 1 133 ? 8.809 1.352 -4.450 1.00 89.88 133 GLU A O 1
ATOM 1031 N N . VAL A 1 134 ? 9.054 2.901 -6.061 1.00 88.94 134 VAL A N 1
ATOM 1032 C CA . VAL A 1 134 ? 10.316 2.351 -6.582 1.00 88.94 134 VAL A CA 1
ATOM 1033 C C . VAL A 1 134 ? 11.414 3.384 -6.433 1.00 88.94 134 VAL A C 1
ATOM 1035 O O . VAL A 1 134 ? 11.295 4.502 -6.943 1.00 88.94 134 VAL A O 1
ATOM 1038 N N . THR A 1 135 ? 12.510 2.959 -5.815 1.00 87.81 135 THR A N 1
ATOM 1039 C CA . THR A 1 135 ? 13.712 3.761 -5.604 1.00 87.81 135 THR A CA 1
ATOM 1040 C C . THR A 1 135 ? 14.878 3.152 -6.372 1.00 87.81 135 THR A C 1
ATOM 1042 O O . THR A 1 135 ? 15.102 1.939 -6.347 1.00 87.81 135 THR A O 1
ATOM 1045 N N . VAL A 1 136 ? 15.626 4.002 -7.067 1.00 85.44 136 VAL A N 1
ATOM 1046 C CA . VAL A 1 136 ? 16.815 3.658 -7.847 1.00 85.44 136 VAL A CA 1
ATOM 1047 C C . VAL A 1 136 ? 17.947 4.577 -7.415 1.00 85.44 136 VAL A C 1
ATOM 1049 O O . VAL A 1 136 ? 17.796 5.791 -7.511 1.00 85.44 136 VAL A O 1
ATOM 1052 N N . GLU A 1 137 ? 19.067 4.015 -6.952 1.00 84.50 137 GLU A N 1
ATOM 1053 C CA . GLU A 1 137 ? 20.209 4.801 -6.433 1.00 84.50 137 GLU A CA 1
ATOM 1054 C C . GLU A 1 137 ? 19.779 5.849 -5.385 1.00 84.50 137 GLU A C 1
ATOM 1056 O O . GLU A 1 137 ? 20.149 7.022 -5.457 1.00 84.50 137 GLU A O 1
ATOM 1061 N N . GLY A 1 138 ? 18.895 5.457 -4.463 1.00 79.62 138 GLY A N 1
ATOM 1062 C CA . GLY A 1 138 ? 18.328 6.352 -3.449 1.00 79.62 138 GLY A CA 1
ATOM 1063 C C . GLY A 1 138 ? 17.329 7.403 -3.962 1.00 79.62 138 GLY A C 1
ATOM 1064 O O . GLY A 1 138 ? 16.832 8.198 -3.166 1.00 79.62 138 GLY A O 1
ATOM 1065 N N . VAL A 1 139 ? 16.998 7.422 -5.259 1.00 82.06 139 VAL A N 1
ATOM 1066 C CA . VAL A 1 139 ? 16.041 8.368 -5.858 1.00 82.06 139 VAL A CA 1
ATOM 1067 C C . VAL A 1 139 ? 14.720 7.678 -6.183 1.00 82.06 139 VAL A C 1
ATOM 1069 O O . VAL A 1 139 ? 14.697 6.659 -6.871 1.00 82.06 139 VAL A O 1
ATOM 1072 N N . VAL A 1 140 ? 13.604 8.260 -5.743 1.00 82.50 140 VAL A N 1
ATOM 1073 C CA . VAL A 1 140 ? 12.259 7.781 -6.095 1.00 82.50 140 VAL A CA 1
ATOM 1074 C C . VAL A 1 140 ? 11.995 8.021 -7.583 1.00 82.50 140 VAL A C 1
ATOM 1076 O O . VAL A 1 140 ? 11.994 9.161 -8.050 1.00 82.50 140 VAL A O 1
ATOM 1079 N N . VAL A 1 141 ? 11.759 6.939 -8.327 1.00 80.25 141 VAL A N 1
ATOM 1080 C CA . VAL A 1 141 ? 11.476 6.953 -9.777 1.00 80.25 141 VAL A CA 1
ATOM 1081 C C . VAL A 1 141 ? 10.046 6.539 -10.111 1.00 80.25 141 VAL A C 1
ATOM 1083 O O . VAL A 1 141 ? 9.552 6.856 -11.190 1.00 80.25 141 VAL A O 1
ATOM 1086 N N . VAL A 1 142 ? 9.374 5.849 -9.188 1.00 81.38 142 VAL A N 1
ATOM 1087 C CA . VAL A 1 142 ? 7.939 5.562 -9.258 1.00 81.38 142 VAL A CA 1
ATOM 1088 C C . VAL A 1 142 ? 7.320 5.979 -7.941 1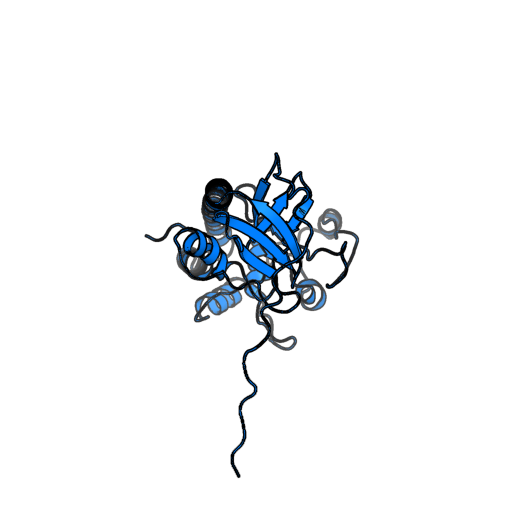.00 81.38 142 VAL A C 1
ATOM 1090 O O . VAL A 1 142 ? 7.693 5.453 -6.896 1.00 81.38 142 VAL A O 1
ATOM 1093 N N . THR A 1 143 ? 6.369 6.901 -8.012 1.00 77.44 143 THR A N 1
ATOM 1094 C CA . THR A 1 143 ? 5.530 7.308 -6.892 1.00 77.44 143 THR A CA 1
ATOM 1095 C C . THR A 1 143 ? 4.175 6.602 -6.955 1.00 77.44 143 THR A C 1
ATOM 1097 O O . THR A 1 143 ? 3.575 6.511 -8.039 1.00 77.44 143 THR A O 1
ATOM 1100 N N . PRO A 1 144 ? 3.663 6.128 -5.805 1.00 72.81 144 PRO A N 1
ATOM 1101 C CA . PRO A 1 144 ? 2.314 5.583 -5.721 1.00 72.81 144 PRO A CA 1
ATOM 1102 C C . PRO A 1 144 ? 1.276 6.619 -6.158 1.00 72.81 144 PRO A C 1
ATOM 1104 O O . PRO A 1 144 ? 1.432 7.820 -5.921 1.00 72.81 144 PRO A O 1
ATOM 1107 N N . GLN A 1 145 ? 0.190 6.144 -6.760 1.00 70.56 145 GLN A N 1
ATOM 1108 C CA . GLN A 1 145 ? -0.962 6.974 -7.096 1.00 70.56 145 GLN A CA 1
ATOM 1109 C C . GLN A 1 145 ? -2.076 6.753 -6.071 1.00 70.56 145 GLN A C 1
ATOM 1111 O O . GLN A 1 145 ? -2.158 5.714 -5.423 1.00 70.56 145 GLN A O 1
ATOM 1116 N N . CYS A 1 146 ? -2.982 7.719 -5.934 1.00 69.06 146 CYS A N 1
ATOM 1117 C CA . CYS A 1 146 ? -4.134 7.558 -5.045 1.00 69.06 146 CYS A CA 1
ATOM 1118 C C . CYS A 1 146 ? -5.133 6.494 -5.534 1.00 69.06 146 CYS A C 1
ATOM 1120 O O . CYS A 1 146 ? -5.892 5.977 -4.723 1.00 69.06 146 CYS A O 1
ATOM 1122 N N . CYS A 1 147 ? -5.137 6.173 -6.833 1.00 71.69 147 CYS A N 1
ATOM 1123 C CA . CYS A 1 147 ? -6.106 5.257 -7.445 1.00 71.69 147 CYS A CA 1
ATOM 1124 C C . CYS A 1 147 ? -5.599 3.817 -7.611 1.00 71.69 147 CYS A C 1
ATOM 1126 O O . CYS A 1 147 ? -6.411 2.906 -7.707 1.00 71.69 147 CYS A O 1
ATOM 1128 N N . ALA A 1 148 ? -4.283 3.609 -7.640 1.00 77.12 148 ALA A N 1
ATOM 1129 C CA . ALA A 1 148 ? -3.669 2.283 -7.648 1.00 77.12 148 ALA A CA 1
ATOM 1130 C C . ALA A 1 148 ? -3.081 2.037 -6.261 1.00 77.12 148 ALA A C 1
ATOM 1132 O O . ALA A 1 148 ? -1.903 2.304 -6.036 1.00 77.12 148 ALA A O 1
ATOM 1133 N N . GLY A 1 149 ? -3.951 1.659 -5.326 1.00 87.06 149 GLY A N 1
ATOM 1134 C CA . GLY A 1 149 ? -3.650 1.624 -3.905 1.00 87.06 149 GLY A CA 1
ATOM 1135 C C . GLY A 1 149 ? -2.840 0.411 -3.467 1.00 87.06 149 GLY A C 1
ATOM 1136 O O . GLY A 1 149 ? -2.394 -0.424 -4.262 1.00 87.06 149 GLY A O 1
ATOM 1137 N N . LEU A 1 150 ? -2.652 0.308 -2.152 1.00 91.88 150 LEU A N 1
ATOM 1138 C CA . LEU A 1 150 ? -1.914 -0.804 -1.559 1.00 91.88 150 LEU A CA 1
ATOM 1139 C C . LEU A 1 150 ? -2.570 -2.154 -1.861 1.00 91.88 150 LEU A C 1
ATOM 1141 O O . LEU A 1 150 ? -1.860 -3.122 -2.100 1.00 91.88 150 LEU A O 1
ATOM 1145 N N . GLU A 1 151 ? -3.897 -2.223 -1.932 1.00 92.06 151 GLU A N 1
ATOM 1146 C CA . GLU A 1 151 ? -4.643 -3.454 -2.219 1.00 92.06 151 GLU A CA 1
ATOM 1147 C C . GLU A 1 151 ? -4.257 -4.134 -3.548 1.00 92.06 151 GLU A C 1
ATOM 1149 O O . GLU A 1 151 ? -4.457 -5.337 -3.709 1.00 92.06 151 GLU A O 1
ATOM 1154 N N . GLN A 1 152 ? -3.638 -3.396 -4.475 1.00 91.06 152 GLN A N 1
ATOM 1155 C CA . GLN A 1 152 ? -3.246 -3.878 -5.804 1.00 91.06 152 GLN A CA 1
ATOM 1156 C C . GLN A 1 152 ? -1.757 -4.259 -5.904 1.00 91.06 152 GLN A C 1
ATOM 1158 O O . GLN A 1 152 ? -1.298 -4.679 -6.967 1.00 91.06 152 GLN A O 1
ATOM 1163 N N . TRP A 1 153 ? -0.963 -4.168 -4.827 1.00 92.94 153 TRP A N 1
ATOM 1164 C CA . TRP A 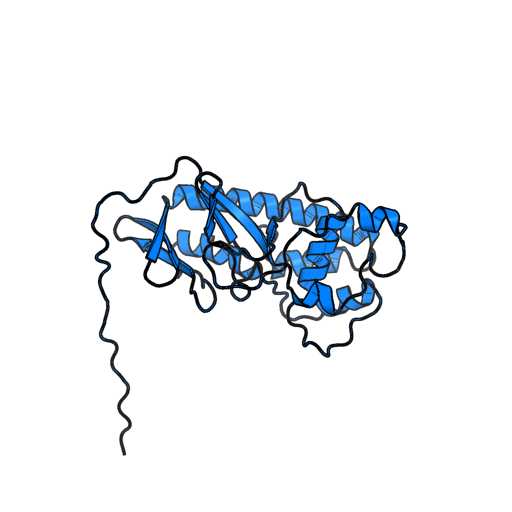1 153 ? 0.496 -4.367 -4.915 1.00 92.94 153 TRP A CA 1
ATOM 1165 C C . TRP A 1 153 ? 0.892 -5.754 -5.462 1.00 92.94 153 TRP A C 1
ATOM 1167 O O . TRP A 1 153 ? 1.890 -5.892 -6.174 1.00 92.94 153 TRP A O 1
ATOM 1177 N N . ARG A 1 154 ? 0.078 -6.786 -5.195 1.00 93.69 154 ARG A N 1
ATOM 1178 C CA . ARG A 1 154 ? 0.297 -8.156 -5.693 1.00 93.69 154 ARG A CA 1
ATOM 1179 C C . ARG A 1 154 ? 0.113 -8.301 -7.202 1.00 93.69 154 ARG A C 1
ATOM 1181 O O . ARG A 1 154 ? 0.642 -9.256 -7.773 1.00 93.69 154 ARG A O 1
ATOM 1188 N N . GLU A 1 155 ? -0.559 -7.365 -7.871 1.00 94.06 155 GLU A N 1
ATOM 1189 C CA . GLU A 1 155 ? -0.667 -7.370 -9.335 1.00 94.06 155 GLU A CA 1
ATOM 1190 C C . GLU A 1 155 ? 0.712 -7.291 -10.002 1.00 94.06 155 GLU A C 1
ATOM 1192 O O . GLU A 1 155 ? 0.921 -7.855 -11.074 1.00 94.06 155 GLU A O 1
ATOM 1197 N N . TRP A 1 156 ? 1.694 -6.681 -9.333 1.00 94.31 156 TRP A N 1
ATOM 1198 C CA . TRP A 1 156 ? 3.069 -6.620 -9.820 1.00 94.31 156 TRP A CA 1
ATOM 1199 C C . TRP A 1 156 ? 3.734 -8.003 -9.841 1.00 94.31 156 TRP A C 1
ATOM 1201 O O . TRP A 1 156 ? 4.476 -8.317 -10.773 1.00 94.31 156 TRP A O 1
ATOM 1211 N N . LEU A 1 157 ? 3.446 -8.857 -8.850 1.00 94.56 157 LEU A N 1
ATOM 1212 C CA . LEU A 1 157 ? 3.897 -10.253 -8.841 1.00 94.56 157 LEU A CA 1
ATOM 1213 C C . LEU A 1 157 ? 3.175 -11.062 -9.924 1.00 94.56 157 LEU A C 1
ATOM 1215 O O . LEU A 1 157 ? 3.830 -11.748 -10.706 1.00 94.56 157 LEU A O 1
ATOM 1219 N N . ALA A 1 158 ? 1.852 -10.910 -10.036 1.00 94.75 158 ALA A N 1
ATOM 1220 C CA . ALA A 1 158 ? 1.065 -11.590 -11.065 1.00 94.75 158 ALA A CA 1
ATOM 1221 C C . ALA A 1 158 ? 1.559 -11.247 -12.483 1.00 94.75 158 ALA A C 1
ATOM 1223 O O . ALA A 1 158 ? 1.713 -12.131 -13.326 1.00 94.75 158 ALA A O 1
ATOM 1224 N N . PHE A 1 159 ? 1.891 -9.982 -12.738 1.00 95.94 159 PHE A N 1
ATOM 1225 C CA . PHE A 1 159 ? 2.501 -9.528 -13.987 1.00 95.94 159 PHE A CA 1
ATOM 1226 C C . PHE A 1 159 ? 3.864 -10.186 -14.269 1.00 95.94 159 PHE A C 1
ATOM 1228 O O . PHE A 1 159 ? 4.185 -10.553 -15.410 1.00 95.94 159 PHE A O 1
ATOM 1235 N N . LEU A 1 160 ? 4.685 -10.383 -13.232 1.00 95.94 160 LEU A N 1
ATOM 1236 C CA . LEU A 1 160 ? 5.945 -11.112 -13.369 1.00 95.94 160 LEU A CA 1
ATOM 1237 C C . LEU A 1 160 ? 5.731 -12.579 -13.755 1.00 95.94 160 LEU A C 1
ATOM 1239 O O . LEU A 1 160 ? 6.572 -13.116 -14.477 1.00 95.94 160 LEU A O 1
ATOM 1243 N N . ASP A 1 161 ? 4.617 -13.178 -13.336 1.00 95.25 161 ASP A N 1
ATOM 1244 C CA . ASP A 1 161 ? 4.205 -14.553 -13.651 1.00 95.25 161 ASP A CA 1
ATOM 1245 C C . ASP A 1 161 ? 3.432 -14.687 -14.978 1.00 95.25 161 ASP A C 1
ATOM 1247 O O . ASP A 1 161 ? 2.929 -15.760 -15.309 1.00 95.25 161 ASP A O 1
ATOM 1251 N N . GLY A 1 162 ? 3.375 -13.621 -15.783 1.00 94.31 162 GLY A N 1
ATOM 1252 C CA . GLY A 1 162 ? 2.730 -13.625 -17.101 1.00 94.31 162 GLY A CA 1
ATOM 1253 C C . GLY A 1 162 ? 1.285 -13.124 -17.102 1.00 94.31 162 GLY A C 1
ATOM 1254 O O . GLY A 1 162 ? 0.614 -13.215 -18.130 1.00 94.31 162 GLY A O 1
ATOM 1255 N N . GLY A 1 163 ? 0.817 -12.579 -15.978 1.00 95.06 163 GLY A N 1
ATOM 1256 C CA . GLY A 1 163 ? -0.428 -11.825 -15.889 1.00 95.06 163 GLY A CA 1
ATOM 1257 C C . GLY A 1 163 ? -0.396 -10.497 -16.665 1.00 95.06 163 GLY A C 1
ATOM 1258 O O . GLY A 1 163 ? 0.626 -10.136 -17.261 1.00 95.06 163 GLY A O 1
ATOM 1259 N N . PRO A 1 164 ? -1.525 -9.766 -16.681 1.00 94.19 164 PRO A N 1
ATOM 1260 C CA . PRO A 1 164 ? -1.616 -8.461 -17.331 1.00 94.19 164 PRO A CA 1
ATOM 1261 C C . PRO A 1 164 ? -0.716 -7.422 -16.649 1.00 94.19 164 PRO A C 1
ATOM 1263 O O . PRO A 1 164 ? -0.285 -7.608 -15.514 1.00 94.19 164 PRO A O 1
ATOM 1266 N N . GLU A 1 165 ? -0.440 -6.320 -17.349 1.00 92.38 165 GLU A N 1
ATOM 1267 C CA . GLU A 1 165 ? 0.231 -5.160 -16.750 1.00 92.38 165 GLU A CA 1
ATOM 1268 C C . GLU A 1 165 ? -0.613 -4.619 -15.584 1.00 92.38 165 GLU A C 1
ATOM 1270 O O . GLU A 1 165 ? -1.826 -4.457 -15.764 1.00 92.38 165 GLU A O 1
ATOM 1275 N N . PRO A 1 166 ? -0.009 -4.342 -14.411 1.00 91.44 166 PRO A N 1
ATOM 1276 C CA . PRO A 1 166 ? -0.742 -3.807 -13.271 1.00 91.44 166 PRO A CA 1
ATOM 1277 C C . PRO A 1 166 ? -1.280 -2.417 -13.607 1.00 91.44 166 PRO A C 1
ATOM 1279 O O . PRO A 1 166 ? -0.645 -1.647 -14.345 1.00 91.44 166 PRO A O 1
ATOM 1282 N N . TRP A 1 167 ? -2.445 -2.071 -13.062 1.00 85.94 167 TRP A N 1
ATOM 1283 C CA . TRP A 1 167 ? -2.996 -0.742 -13.297 1.00 85.94 167 TRP A CA 1
ATOM 1284 C C . TRP A 1 167 ? -2.192 0.307 -12.520 1.00 85.94 167 TRP A C 1
ATOM 1286 O O . TRP A 1 167 ? -2.119 0.292 -11.299 1.00 85.94 167 TRP A O 1
ATOM 1296 N N . GLY A 1 168 ? -1.569 1.244 -13.236 1.00 77.12 168 GLY A N 1
ATOM 1297 C CA . GLY A 1 168 ? -0.749 2.299 -12.636 1.00 77.12 168 GLY A CA 1
ATOM 1298 C C . GLY A 1 168 ? -1.523 3.526 -12.147 1.00 77.12 168 GLY A C 1
ATOM 1299 O O . GLY A 1 168 ? -0.911 4.556 -11.876 1.00 77.12 168 GLY A O 1
ATOM 1300 N N . GLY A 1 169 ? -2.853 3.448 -12.073 1.00 77.62 169 GLY A N 1
ATOM 1301 C CA . GLY A 1 169 ? -3.720 4.564 -11.700 1.00 77.62 169 GLY A CA 1
ATOM 1302 C C . GLY A 1 169 ? -4.105 5.467 -12.877 1.00 77.62 169 GLY A C 1
ATOM 1303 O O . GLY A 1 169 ? -3.947 5.118 -14.049 1.00 77.62 169 GLY A O 1
ATOM 1304 N N . HIS A 1 170 ? -4.683 6.626 -12.558 1.00 71.94 170 HIS A N 1
ATOM 1305 C CA . HIS A 1 170 ? -5.061 7.647 -13.540 1.00 71.94 170 HIS A CA 1
ATOM 1306 C C . HIS A 1 170 ? -3.871 8.546 -13.917 1.00 71.94 170 HIS A C 1
ATOM 1308 O O . HIS A 1 170 ? -2.727 8.235 -13.616 1.00 71.94 170 HIS A O 1
ATOM 1314 N N . ASP A 1 171 ? -4.139 9.629 -14.643 1.00 62.31 171 ASP A N 1
ATOM 1315 C CA . ASP A 1 171 ? -3.130 10.519 -15.216 1.00 62.31 171 ASP A CA 1
ATOM 1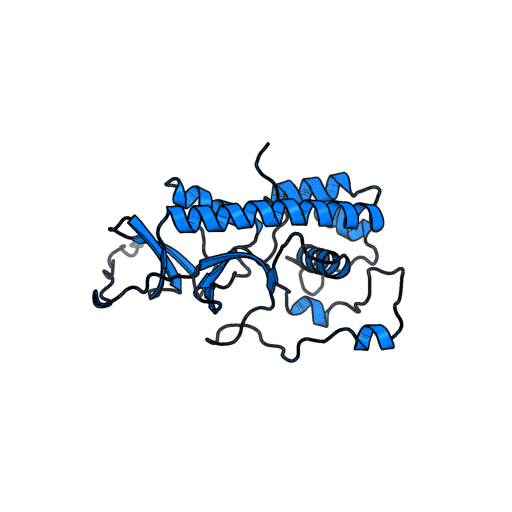316 C C . ASP A 1 171 ? -2.311 11.299 -14.148 1.00 62.31 171 ASP A C 1
ATOM 1318 O O . ASP A 1 171 ? -2.925 11.876 -13.240 1.00 62.31 171 ASP A O 1
ATOM 1322 N N . PRO A 1 172 ? -0.956 11.350 -14.235 1.00 69.31 172 PRO A N 1
ATOM 1323 C CA . PRO A 1 172 ? -0.108 10.687 -15.217 1.00 69.31 172 PRO A CA 1
ATOM 1324 C C . PRO A 1 172 ? -0.062 9.188 -14.952 1.00 69.31 172 PRO A C 1
ATOM 1326 O O . PRO A 1 172 ? 0.295 8.724 -13.869 1.00 69.31 172 PRO A O 1
ATOM 1329 N N . MET A 1 173 ? -0.400 8.419 -15.981 1.00 75.00 173 MET A N 1
ATOM 1330 C CA . MET A 1 173 ? -0.541 6.981 -15.826 1.00 75.00 173 MET A CA 1
ATOM 1331 C C . MET A 1 173 ? 0.830 6.325 -15.728 1.00 75.00 173 MET A C 1
ATOM 1333 O O . MET A 1 173 ? 1.604 6.353 -16.693 1.00 75.00 173 MET A O 1
ATOM 1337 N N . LEU A 1 174 ? 1.108 5.703 -14.581 1.00 82.81 174 LEU A N 1
ATOM 1338 C CA . LEU A 1 174 ? 2.252 4.814 -14.440 1.00 82.81 174 LEU A CA 1
ATOM 1339 C C . LEU A 1 174 ? 2.078 3.621 -15.391 1.00 82.81 174 LEU A C 1
ATOM 1341 O O . LEU A 1 174 ? 1.022 2.988 -15.472 1.00 82.81 174 LEU A O 1
ATOM 1345 N N . ARG A 1 175 ? 3.142 3.310 -16.118 1.00 87.00 175 ARG A N 1
ATOM 1346 C CA . ARG A 1 175 ? 3.267 2.145 -16.984 1.00 87.00 175 ARG A CA 1
ATOM 1347 C C . ARG A 1 175 ? 4.305 1.205 -16.404 1.00 87.00 175 ARG A C 1
ATOM 1349 O O . ARG A 1 175 ? 5.442 1.603 -16.153 1.00 87.00 175 ARG A O 1
ATOM 1356 N N . VAL A 1 176 ? 3.899 -0.048 -16.239 1.00 90.56 176 VAL A N 1
ATOM 1357 C CA . VAL A 1 176 ? 4.776 -1.168 -15.906 1.00 90.56 176 VAL A CA 1
ATOM 1358 C C . VAL A 1 176 ? 4.649 -2.176 -17.041 1.00 90.56 176 VAL A C 1
ATOM 1360 O O . VAL A 1 176 ? 3.668 -2.908 -17.122 1.00 90.56 176 VAL A O 1
ATOM 1363 N N . THR A 1 177 ? 5.622 -2.180 -17.949 1.00 92.31 177 THR A N 1
ATOM 1364 C CA . THR A 1 177 ? 5.519 -2.904 -19.226 1.00 92.31 177 THR A CA 1
ATOM 1365 C C . THR A 1 177 ? 6.688 -3.851 -19.428 1.00 92.31 177 THR A C 1
ATOM 1367 O O . THR A 1 177 ? 7.833 -3.561 -19.071 1.00 92.31 177 THR A O 1
ATOM 1370 N N . ARG A 1 178 ? 6.421 -4.995 -20.063 1.00 93.06 178 ARG A N 1
ATOM 1371 C CA . ARG A 1 178 ? 7.462 -5.945 -20.455 1.00 93.06 178 ARG A CA 1
ATOM 1372 C C . ARG A 1 178 ? 8.008 -5.569 -21.825 1.00 93.06 178 ARG A C 1
ATOM 1374 O O . ARG A 1 178 ? 7.290 -5.537 -22.821 1.00 93.06 178 ARG A O 1
ATOM 1381 N N . THR A 1 179 ? 9.303 -5.296 -21.878 1.00 91.38 179 THR A N 1
ATOM 1382 C CA . THR A 1 179 ? 10.009 -4.988 -23.127 1.00 91.38 179 THR A CA 1
ATOM 1383 C C . THR A 1 179 ? 10.208 -6.242 -23.984 1.00 91.38 179 THR A C 1
ATOM 1385 O O . THR A 1 179 ? 10.160 -7.368 -23.488 1.00 91.38 179 THR A O 1
ATOM 1388 N N . ALA A 1 180 ? 10.522 -6.059 -25.270 1.00 89.50 180 ALA A N 1
ATOM 1389 C CA . ALA A 1 180 ? 10.848 -7.167 -26.173 1.00 89.50 180 ALA A CA 1
ATOM 1390 C C . ALA A 1 180 ? 12.085 -7.977 -25.730 1.00 89.50 180 ALA A C 1
ATOM 1392 O O . ALA A 1 180 ? 12.195 -9.152 -26.063 1.00 89.50 180 ALA A O 1
ATOM 1393 N N . SER A 1 181 ? 13.000 -7.375 -24.958 1.00 89.50 181 SER A N 1
ATOM 1394 C CA . SER A 1 181 ? 14.160 -8.062 -24.372 1.00 89.50 181 SER A CA 1
ATOM 1395 C C . SER A 1 181 ? 13.844 -8.787 -23.059 1.00 89.50 181 SER A C 1
ATOM 1397 O O . SER A 1 181 ? 14.749 -9.332 -22.436 1.00 89.50 181 SER A O 1
ATOM 1399 N N . GLY A 1 182 ? 12.588 -8.764 -22.604 1.00 91.06 182 GLY A N 1
ATOM 1400 C CA . GLY A 1 182 ? 12.140 -9.411 -21.370 1.00 91.06 182 GLY A CA 1
ATOM 1401 C C . GLY A 1 182 ? 12.329 -8.583 -20.094 1.00 91.06 182 GLY A C 1
ATOM 1402 O O . GLY A 1 182 ? 11.793 -8.969 -19.058 1.00 91.06 182 GLY A O 1
ATOM 1403 N N . SER A 1 183 ? 13.023 -7.441 -20.155 1.00 93.44 183 SER A N 1
ATOM 1404 C CA . SER A 1 183 ? 13.161 -6.497 -19.033 1.00 93.44 183 SER A CA 1
ATOM 1405 C C . SER A 1 183 ? 11.831 -5.817 -18.704 1.00 93.44 183 SER A C 1
ATOM 1407 O O . SER A 1 183 ? 10.998 -5.640 -19.598 1.00 93.44 183 SER A O 1
ATOM 1409 N N . ILE A 1 184 ? 11.661 -5.399 -17.450 1.00 94.19 184 ILE A N 1
ATOM 1410 C CA . ILE A 1 184 ? 10.511 -4.614 -16.996 1.00 94.19 184 ILE A CA 1
ATOM 1411 C C . ILE A 1 184 ? 10.863 -3.131 -17.070 1.00 94.19 184 ILE A C 1
ATOM 1413 O O . ILE A 1 184 ? 11.891 -2.713 -16.536 1.00 94.19 184 ILE A O 1
ATOM 1417 N N . ALA A 1 185 ? 10.027 -2.362 -17.760 1.00 91.19 185 ALA A N 1
ATOM 1418 C CA . ALA A 1 185 ? 10.135 -0.918 -17.872 1.00 91.19 185 ALA A CA 1
ATOM 1419 C C . ALA A 1 185 ? 9.120 -0.235 -16.958 1.00 91.19 185 ALA A C 1
ATOM 1421 O O . ALA A 1 185 ? 7.939 -0.582 -17.000 1.00 91.19 185 ALA A O 1
ATOM 1422 N N . PHE A 1 186 ? 9.584 0.756 -16.199 1.00 86.81 186 PHE A N 1
ATOM 1423 C CA . PHE A 1 186 ? 8.738 1.662 -15.426 1.00 86.81 186 PHE A CA 1
ATOM 1424 C C . PHE A 1 186 ? 8.794 3.056 -16.023 1.00 86.81 186 PHE A C 1
ATOM 1426 O O . PHE A 1 186 ? 9.868 3.504 -16.432 1.00 86.81 186 PHE A O 1
ATOM 1433 N N . GLY A 1 187 ? 7.678 3.767 -15.996 1.00 78.56 187 GLY A N 1
ATOM 1434 C CA . GLY A 1 187 ? 7.668 5.210 -16.189 1.00 78.56 187 GLY A CA 1
ATOM 1435 C C . GLY A 1 187 ? 6.270 5.750 -16.423 1.00 78.56 187 GLY A C 1
ATOM 1436 O O . GLY A 1 187 ? 5.292 5.020 -16.304 1.00 78.56 187 GLY A O 1
ATOM 1437 N N . TYR A 1 188 ? 6.179 7.038 -16.720 1.00 80.56 188 TYR A N 1
ATOM 1438 C CA . TYR A 1 188 ? 4.905 7.733 -16.854 1.00 80.56 188 TYR A CA 1
ATOM 1439 C C . TYR A 1 188 ? 4.620 8.046 -18.316 1.00 80.56 188 TYR A C 1
ATOM 1441 O O . TYR A 1 188 ? 5.526 8.437 -19.066 1.00 80.56 188 TYR A O 1
ATOM 1449 N N . GLU A 1 189 ? 3.354 7.881 -18.699 1.00 74.12 189 GLU A N 1
ATOM 1450 C CA . GLU A 1 189 ? 2.876 8.131 -20.060 1.00 74.12 189 GLU A CA 1
ATOM 1451 C C . GLU A 1 189 ? 3.726 7.374 -21.106 1.00 74.12 189 GLU A C 1
ATOM 1453 O O . GLU A 1 189 ? 3.885 6.155 -21.028 1.00 74.12 189 GLU A O 1
ATOM 1458 N N . ASP A 1 190 ? 4.303 8.097 -22.071 1.00 71.19 190 ASP A N 1
ATOM 1459 C CA . ASP A 1 190 ? 5.126 7.565 -23.159 1.00 71.19 190 ASP A CA 1
ATOM 1460 C C . ASP A 1 190 ? 6.631 7.532 -22.810 1.00 71.19 190 ASP A C 1
ATOM 1462 O O . ASP A 1 190 ? 7.490 7.423 -23.694 1.00 71.19 190 ASP A O 1
ATOM 1466 N N . SER A 1 191 ? 7.000 7.635 -21.529 1.00 72.69 191 SER A N 1
ATOM 1467 C CA . SER A 1 191 ? 8.399 7.683 -21.090 1.00 72.69 191 SER A CA 1
ATOM 1468 C C . SER A 1 191 ? 8.752 6.536 -20.143 1.00 72.69 191 SER A C 1
ATOM 1470 O O . SER A 1 191 ? 8.060 6.286 -19.170 1.00 72.69 191 SER A O 1
ATOM 1472 N N . ALA A 1 192 ? 9.850 5.830 -20.435 1.00 76.31 192 ALA A N 1
ATOM 1473 C CA . ALA A 1 192 ? 10.472 4.911 -19.484 1.00 76.31 192 ALA A CA 1
ATOM 1474 C C . ALA A 1 192 ? 11.528 5.667 -18.664 1.00 76.31 192 ALA A C 1
ATOM 1476 O O . ALA A 1 192 ? 12.416 6.299 -19.252 1.00 76.31 192 ALA A O 1
ATOM 1477 N N . GLU A 1 193 ? 11.416 5.573 -17.343 1.00 71.88 193 GLU A N 1
ATOM 1478 C CA . GLU A 1 193 ? 12.311 6.145 -16.331 1.00 71.88 193 GLU A CA 1
ATOM 1479 C C . GLU A 1 193 ? 13.331 5.105 -15.834 1.00 71.88 193 GLU A C 1
ATOM 1481 O O . GLU A 1 193 ? 14.475 5.443 -15.538 1.00 71.88 193 GLU A O 1
ATOM 1486 N N . CYS A 1 194 ? 12.963 3.817 -15.796 1.00 84.69 194 CYS A N 1
ATOM 1487 C CA . CYS A 1 194 ? 13.842 2.744 -15.322 1.00 84.69 194 CYS A CA 1
ATOM 1488 C C . CYS A 1 194 ? 13.615 1.431 -16.088 1.00 84.69 194 CYS A C 1
ATOM 1490 O O . CYS A 1 194 ? 12.486 1.110 -16.463 1.00 84.69 194 CYS A O 1
ATOM 1492 N N . LEU A 1 195 ? 14.691 0.659 -16.292 1.00 91.00 195 LEU A N 1
ATOM 1493 C CA . LEU A 1 195 ? 14.625 -0.748 -16.691 1.00 91.00 195 LEU A CA 1
ATOM 1494 C C . LEU A 1 195 ? 15.224 -1.639 -15.607 1.00 91.00 195 LEU A C 1
ATOM 1496 O O . LEU A 1 195 ? 16.355 -1.426 -15.167 1.00 91.00 195 LEU A O 1
ATOM 1500 N N . VAL A 1 196 ? 14.516 -2.713 -15.276 1.00 92.94 196 VAL A N 1
ATOM 1501 C CA . VAL A 1 196 ? 14.988 -3.725 -14.333 1.00 92.94 196 VAL A CA 1
ATOM 1502 C C . VAL A 1 196 ? 14.808 -5.127 -14.908 1.00 92.94 196 VAL A C 1
ATOM 1504 O O . VAL A 1 196 ? 13.935 -5.385 -15.740 1.00 92.94 196 VAL A O 1
ATOM 1507 N N . ALA A 1 197 ? 15.660 -6.055 -14.483 1.00 94.12 197 ALA A N 1
ATOM 1508 C CA . ALA A 1 197 ? 15.471 -7.462 -14.799 1.00 94.12 197 ALA A CA 1
ATOM 1509 C C . ALA A 1 197 ? 14.303 -8.048 -13.968 1.00 94.12 197 AL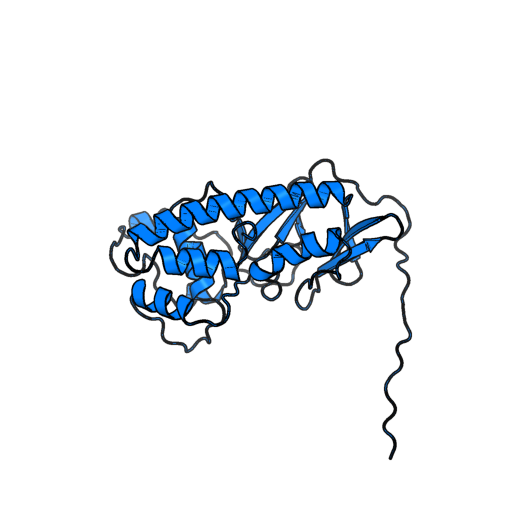A A C 1
ATOM 1511 O O . ALA A 1 197 ? 14.158 -7.666 -12.800 1.00 94.12 197 ALA A O 1
ATOM 1512 N N . PRO A 1 198 ? 13.467 -8.950 -14.521 1.00 95.69 198 PRO A N 1
ATOM 1513 C CA . PRO A 1 198 ? 12.313 -9.521 -13.814 1.00 95.69 198 PRO A CA 1
ATOM 1514 C C . PRO A 1 198 ? 12.651 -10.143 -12.454 1.00 95.69 198 PRO A C 1
ATOM 1516 O O . PRO A 1 198 ? 11.923 -9.951 -11.484 1.00 95.69 198 PRO A O 1
ATOM 1519 N N . GLU A 1 199 ? 13.774 -10.850 -12.363 1.00 95.81 199 GLU A N 1
ATOM 1520 C CA . GLU A 1 199 ? 14.274 -11.493 -11.148 1.00 95.81 199 GLU A CA 1
ATOM 1521 C C . GLU A 1 199 ? 14.616 -10.484 -10.047 1.00 95.81 199 GLU A C 1
ATOM 1523 O O . GLU A 1 199 ? 14.391 -10.742 -8.866 1.00 95.81 199 GLU A O 1
ATOM 1528 N N . ARG A 1 200 ? 15.092 -9.300 -10.435 1.00 95.44 200 ARG A N 1
ATOM 1529 C CA . ARG A 1 200 ? 15.431 -8.232 -9.499 1.00 95.44 200 ARG A CA 1
ATOM 1530 C C . ARG A 1 200 ? 14.185 -7.515 -8.990 1.00 95.44 200 ARG A C 1
ATOM 1532 O O . ARG A 1 200 ? 14.114 -7.232 -7.798 1.00 95.44 200 ARG A O 1
ATOM 1539 N N . LEU A 1 201 ? 13.186 -7.295 -9.851 1.00 95.81 201 LEU A N 1
ATOM 1540 C CA . LEU A 1 201 ? 11.877 -6.818 -9.397 1.00 95.81 201 LEU A CA 1
ATOM 1541 C C . LEU A 1 201 ? 11.222 -7.831 -8.453 1.00 95.81 201 LEU A C 1
ATOM 1543 O O . LEU A 1 201 ? 10.714 -7.450 -7.405 1.00 95.81 201 LEU A O 1
ATOM 1547 N N . ARG A 1 202 ? 11.287 -9.127 -8.783 1.00 96.94 202 ARG A N 1
ATOM 1548 C CA . ARG A 1 202 ? 10.758 -10.198 -7.928 1.00 96.94 202 ARG A CA 1
ATOM 1549 C C . ARG A 1 202 ? 11.400 -10.194 -6.544 1.00 96.94 202 ARG A C 1
ATOM 1551 O O . ARG A 1 202 ? 10.685 -10.275 -5.554 1.00 96.94 202 ARG A O 1
ATOM 1558 N N . ALA A 1 203 ? 12.725 -10.081 -6.475 1.00 96.56 203 ALA A N 1
ATOM 1559 C CA . ALA A 1 203 ? 13.439 -10.012 -5.204 1.00 96.56 203 ALA A CA 1
ATOM 1560 C C . ALA A 1 203 ? 13.020 -8.783 -4.376 1.00 96.56 203 ALA A C 1
ATOM 1562 O O . ALA A 1 203 ? 12.750 -8.916 -3.185 1.00 96.56 203 ALA A O 1
ATOM 1563 N N . ALA A 1 204 ? 12.898 -7.610 -5.009 1.00 96.81 204 ALA A N 1
ATOM 1564 C CA . ALA A 1 204 ? 12.448 -6.391 -4.337 1.00 96.81 204 ALA A CA 1
ATOM 1565 C C . ALA A 1 204 ? 10.999 -6.500 -3.824 1.00 96.81 204 ALA A C 1
ATOM 1567 O O . ALA A 1 204 ? 10.715 -6.093 -2.703 1.00 96.81 204 ALA A O 1
ATOM 1568 N N . LEU A 1 205 ? 10.092 -7.107 -4.595 1.00 96.50 205 LEU A N 1
ATOM 1569 C CA . LEU A 1 205 ? 8.713 -7.361 -4.157 1.00 96.50 205 LEU A CA 1
ATOM 1570 C C . LEU A 1 205 ? 8.631 -8.428 -3.054 1.00 96.50 205 LEU A C 1
ATOM 1572 O O . LEU A 1 205 ? 7.752 -8.355 -2.202 1.00 96.50 205 LEU A O 1
ATOM 1576 N N . GLY A 1 206 ? 9.560 -9.387 -3.023 1.00 96.12 206 GLY A N 1
ATOM 1577 C CA . GLY A 1 206 ? 9.698 -10.316 -1.899 1.00 96.12 206 GLY A CA 1
ATOM 1578 C C . GLY A 1 206 ? 10.091 -9.607 -0.598 1.00 96.12 206 GLY A C 1
ATOM 1579 O O . GLY A 1 206 ? 9.575 -9.944 0.464 1.00 96.12 206 GLY A O 1
ATOM 1580 N N . ALA A 1 207 ? 10.945 -8.580 -0.676 1.00 96.25 207 ALA A N 1
ATOM 1581 C CA . ALA A 1 207 ? 11.247 -7.730 0.476 1.00 96.25 207 ALA A CA 1
ATOM 1582 C C . ALA A 1 207 ? 10.018 -6.915 0.917 1.00 96.25 207 ALA A C 1
ATOM 1584 O O . ALA A 1 207 ? 9.736 -6.843 2.109 1.00 96.25 207 ALA A O 1
ATOM 1585 N N . VAL A 1 208 ? 9.239 -6.383 -0.034 1.00 96.50 208 VAL A N 1
ATOM 1586 C CA . VAL A 1 208 ? 7.957 -5.719 0.263 1.00 96.50 208 VAL A CA 1
ATOM 1587 C C . VAL A 1 208 ? 6.997 -6.653 1.002 1.00 96.50 208 VAL A C 1
ATOM 1589 O O . VAL A 1 208 ? 6.411 -6.251 2.002 1.00 96.50 208 VAL A O 1
ATOM 1592 N N . GLU A 1 209 ? 6.851 -7.901 0.554 1.00 96.12 209 GLU A N 1
ATOM 1593 C CA . GLU A 1 209 ? 5.987 -8.880 1.223 1.00 96.12 209 GLU A CA 1
ATOM 1594 C C . GLU A 1 209 ? 6.410 -9.128 2.678 1.00 96.12 209 GLU A C 1
ATOM 1596 O O . GLU A 1 209 ? 5.561 -9.184 3.570 1.00 96.12 209 GLU A O 1
ATOM 1601 N N . ALA A 1 210 ? 7.717 -9.245 2.928 1.00 95.81 210 ALA A N 1
ATOM 1602 C CA . ALA A 1 210 ? 8.253 -9.436 4.271 1.00 95.81 210 ALA A CA 1
ATOM 1603 C C . ALA A 1 210 ? 7.991 -8.220 5.178 1.00 95.81 210 ALA A C 1
ATOM 1605 O O . ALA A 1 210 ? 7.553 -8.391 6.317 1.00 95.81 210 ALA A O 1
ATOM 1606 N N . GLU A 1 211 ? 8.200 -7.004 4.669 1.00 96.94 211 GLU A N 1
ATOM 1607 C CA . GLU A 1 211 ? 7.934 -5.763 5.406 1.00 96.94 211 GLU A CA 1
ATOM 1608 C C . GLU A 1 211 ? 6.440 -5.574 5.700 1.00 96.94 211 GLU A C 1
ATOM 1610 O O . GLU A 1 211 ? 6.071 -5.207 6.816 1.00 96.94 211 GLU A O 1
ATOM 1615 N N . LEU A 1 212 ? 5.561 -5.916 4.754 1.00 96.62 212 LEU A N 1
ATOM 1616 C CA . LEU A 1 212 ? 4.112 -5.901 4.968 1.00 96.62 212 LEU A CA 1
ATOM 1617 C C . LEU A 1 212 ? 3.669 -6.917 6.026 1.00 96.62 212 LEU A C 1
ATOM 1619 O O . LEU A 1 212 ? 2.828 -6.599 6.872 1.00 96.62 212 LEU A O 1
ATOM 1623 N N . ALA A 1 213 ? 4.262 -8.113 6.029 1.00 96.06 213 ALA A N 1
ATOM 1624 C CA . ALA A 1 213 ? 3.990 -9.114 7.054 1.00 96.06 213 ALA A CA 1
ATOM 1625 C C . ALA A 1 213 ? 4.464 -8.645 8.442 1.00 96.06 213 ALA A C 1
ATOM 1627 O O . ALA A 1 213 ? 3.755 -8.846 9.433 1.00 96.06 213 ALA A O 1
ATOM 1628 N N . ALA A 1 214 ? 5.621 -7.980 8.516 1.00 96.25 214 ALA A N 1
ATOM 1629 C CA . ALA A 1 214 ? 6.126 -7.384 9.750 1.00 96.25 214 ALA A CA 1
ATOM 1630 C C . ALA A 1 214 ? 5.226 -6.234 10.238 1.00 96.25 214 ALA A C 1
ATOM 1632 O O . ALA A 1 214 ? 4.827 -6.215 11.406 1.00 96.25 214 ALA A O 1
ATOM 1633 N N . PHE A 1 215 ? 4.812 -5.340 9.336 1.00 96.69 215 PHE A N 1
ATOM 1634 C CA . PHE A 1 215 ? 3.836 -4.289 9.618 1.00 96.69 215 PHE A CA 1
ATOM 1635 C C . PHE A 1 215 ? 2.506 -4.860 10.132 1.00 96.69 215 PHE A C 1
ATOM 1637 O O . PHE A 1 215 ? 1.951 -4.346 11.102 1.00 96.69 215 PHE A O 1
ATOM 1644 N N . ALA A 1 216 ? 2.015 -5.966 9.565 1.00 96.62 216 ALA A N 1
ATOM 1645 C CA . ALA A 1 216 ? 0.805 -6.627 10.055 1.00 96.62 216 ALA A CA 1
ATOM 1646 C C . ALA A 1 216 ? 0.943 -7.135 11.506 1.00 96.62 216 ALA A C 1
ATOM 1648 O O . ALA A 1 216 ? -0.061 -7.243 12.214 1.00 96.62 216 ALA A O 1
ATOM 1649 N N . GLY A 1 217 ? 2.163 -7.445 11.960 1.00 96.31 217 GLY A N 1
ATOM 1650 C CA . GLY A 1 217 ? 2.458 -7.745 13.364 1.00 96.31 217 GLY A CA 1
ATOM 1651 C C . GLY A 1 217 ? 2.380 -6.505 14.259 1.00 96.31 217 GLY A C 1
ATOM 1652 O O . GLY A 1 217 ? 1.755 -6.548 15.319 1.00 96.31 217 GLY A O 1
ATOM 1653 N N . LEU A 1 218 ? 2.937 -5.378 13.807 1.00 96.56 218 LEU A N 1
ATOM 1654 C CA . LEU A 1 218 ? 2.837 -4.094 14.514 1.00 96.56 218 LEU A CA 1
ATOM 1655 C C . LEU A 1 218 ? 1.384 -3.613 14.625 1.00 96.56 218 LEU A C 1
ATOM 1657 O O . LEU A 1 218 ? 0.954 -3.158 15.686 1.00 96.56 218 LEU A O 1
ATOM 1661 N N . LEU A 1 219 ? 0.613 -3.772 13.549 1.00 95.81 219 LEU A N 1
ATOM 1662 C CA . LEU A 1 219 ? -0.815 -3.475 13.505 1.00 95.81 219 LEU A CA 1
ATOM 1663 C C . LEU A 1 219 ? -1.600 -4.296 14.534 1.00 95.81 219 LEU A C 1
ATOM 1665 O O . LEU A 1 219 ? -2.480 -3.749 15.193 1.00 95.81 219 LEU A O 1
ATOM 1669 N N . ALA A 1 220 ? -1.271 -5.579 14.708 1.00 96.56 220 ALA A N 1
ATOM 1670 C CA . ALA A 1 220 ? -1.918 -6.413 15.717 1.00 96.56 220 ALA A CA 1
ATOM 1671 C C . ALA A 1 220 ? -1.674 -5.878 17.134 1.00 96.56 220 ALA A C 1
ATOM 1673 O O . ALA A 1 220 ? -2.633 -5.644 17.869 1.00 96.56 220 ALA A O 1
ATOM 1674 N N . GLY A 1 221 ? -0.420 -5.570 17.478 1.00 94.81 221 GLY A N 1
ATOM 1675 C CA . GLY A 1 221 ? -0.092 -4.982 18.781 1.00 94.81 221 GLY A CA 1
ATOM 1676 C C . GLY A 1 221 ? -0.715 -3.596 18.994 1.00 94.81 221 GLY A C 1
ATOM 1677 O O . GLY A 1 221 ? -1.121 -3.254 20.104 1.00 94.81 221 GLY A O 1
ATOM 1678 N N . TRP A 1 222 ? -0.839 -2.791 17.936 1.00 93.25 222 TRP A N 1
ATOM 1679 C CA . TRP A 1 222 ? -1.572 -1.525 17.992 1.00 93.25 222 TRP A CA 1
ATOM 1680 C C . TRP A 1 222 ? -3.068 -1.753 18.263 1.00 93.25 222 TRP A C 1
ATOM 1682 O O . TRP A 1 222 ? -3.648 -1.112 19.143 1.00 93.25 222 TRP A O 1
ATOM 1692 N N . ALA A 1 223 ? -3.690 -2.697 17.556 1.00 93.38 223 ALA A N 1
ATOM 1693 C CA . ALA A 1 223 ? -5.118 -2.972 17.663 1.00 93.38 223 ALA A CA 1
ATOM 1694 C C . ALA A 1 223 ? -5.498 -3.558 19.032 1.00 93.38 223 ALA A C 1
ATOM 1696 O O . ALA A 1 223 ? -6.524 -3.175 19.589 1.00 93.38 223 ALA A O 1
ATOM 1697 N N . GLU A 1 224 ? -4.656 -4.408 19.622 1.00 94.81 224 GLU A N 1
ATOM 1698 C CA . GLU A 1 224 ? -4.848 -4.926 20.985 1.00 94.81 224 GLU A CA 1
ATOM 1699 C C . GLU A 1 224 ? -4.896 -3.812 22.039 1.00 94.81 224 GLU A C 1
ATOM 1701 O O . GLU A 1 224 ? -5.657 -3.892 23.002 1.00 94.81 224 GLU A O 1
ATOM 1706 N N . VAL A 1 225 ? -4.113 -2.747 21.851 1.00 88.00 225 VAL A N 1
ATOM 1707 C CA . VAL A 1 225 ? -4.073 -1.613 22.784 1.00 88.00 225 VAL A CA 1
ATOM 1708 C C . VAL A 1 225 ? -5.280 -0.694 22.605 1.00 88.00 225 VAL A C 1
ATOM 1710 O O . VAL A 1 225 ? -5.847 -0.227 23.593 1.00 88.00 225 VAL A O 1
ATOM 1713 N N . HIS A 1 226 ? -5.665 -0.404 21.362 1.00 85.56 226 HIS A N 1
ATOM 1714 C CA . HIS A 1 226 ? -6.642 0.650 21.068 1.00 85.56 226 HIS A CA 1
ATOM 1715 C C . HIS A 1 226 ? -8.074 0.140 20.866 1.00 85.56 226 HIS A C 1
ATOM 1717 O O . HIS A 1 226 ? -9.028 0.864 21.154 1.00 85.56 226 HIS A O 1
ATOM 1723 N N . VAL A 1 227 ? -8.237 -1.094 20.390 1.00 91.06 227 VAL A N 1
ATOM 1724 C CA . VAL A 1 227 ? -9.532 -1.724 20.091 1.00 91.06 227 VAL A CA 1
ATOM 1725 C C . VAL A 1 227 ? -9.510 -3.230 20.416 1.00 91.06 227 VAL A C 1
ATOM 1727 O O . VAL A 1 227 ? -9.840 -4.045 19.556 1.00 91.06 227 VAL A O 1
ATOM 1730 N N . PRO A 1 228 ? -9.171 -3.644 21.655 1.00 93.25 228 PRO A N 1
ATOM 1731 C CA . PRO A 1 228 ? -8.911 -5.050 21.998 1.00 93.25 228 PRO A CA 1
ATOM 1732 C C . PRO A 1 228 ? -10.023 -6.018 21.575 1.00 93.25 228 PRO A C 1
ATOM 1734 O O . PRO A 1 228 ? -9.745 -7.098 21.067 1.00 93.25 228 PRO A O 1
ATOM 1737 N N . GLY A 1 229 ? -11.293 -5.620 21.719 1.00 95.56 229 GLY A N 1
ATOM 1738 C CA . GLY A 1 229 ? -12.441 -6.453 21.337 1.00 95.56 229 GLY A CA 1
ATOM 1739 C C . GLY A 1 229 ? -12.656 -6.625 19.827 1.00 95.56 229 GLY A C 1
ATOM 1740 O O . GLY A 1 229 ? -13.495 -7.426 19.432 1.00 95.56 229 GLY A O 1
ATOM 1741 N N . LEU A 1 230 ? -11.937 -5.873 18.989 1.00 95.94 230 LEU A N 1
ATOM 1742 C CA . LEU A 1 230 ? -12.018 -5.912 17.523 1.00 95.94 230 LEU A CA 1
ATOM 1743 C C . LEU A 1 230 ? -10.656 -6.191 16.867 1.00 95.94 230 LEU A C 1
ATOM 1745 O O . LEU A 1 230 ? -10.569 -6.186 15.641 1.00 95.94 230 LEU A O 1
ATOM 1749 N N . ALA A 1 23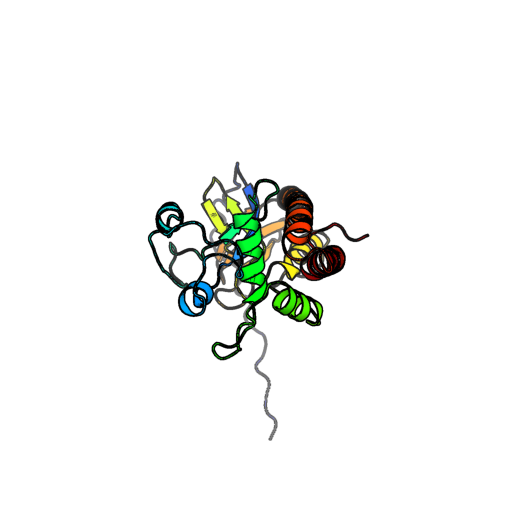1 ? -9.602 -6.421 17.657 1.00 96.06 231 ALA A N 1
ATOM 1750 C CA . ALA A 1 231 ? -8.229 -6.463 17.166 1.00 96.06 231 ALA A CA 1
ATOM 1751 C C . ALA A 1 231 ? -8.014 -7.552 16.107 1.00 96.06 231 ALA A C 1
ATOM 1753 O O . ALA A 1 231 ? -7.550 -7.257 15.007 1.00 96.06 231 ALA A O 1
ATOM 1754 N N . GLU A 1 232 ? -8.420 -8.788 16.405 1.00 97.56 232 GLU A N 1
ATOM 1755 C CA . GLU A 1 232 ? -8.311 -9.914 15.473 1.00 97.56 232 GLU A CA 1
ATOM 1756 C C . GLU A 1 232 ? -9.092 -9.651 14.180 1.00 97.56 232 GLU A C 1
ATOM 1758 O O . GLU A 1 232 ? -8.536 -9.756 13.088 1.00 97.56 232 GLU A O 1
ATOM 1763 N N . ALA A 1 233 ? -10.353 -9.220 14.298 1.00 98.00 233 ALA A N 1
ATOM 1764 C CA . ALA A 1 233 ? -11.211 -8.938 13.151 1.00 98.00 233 ALA A CA 1
ATOM 1765 C C . ALA A 1 233 ? -10.625 -7.844 12.246 1.00 98.00 233 ALA A C 1
ATOM 1767 O O . ALA A 1 233 ? -10.626 -7.992 11.022 1.00 98.00 233 ALA A O 1
ATOM 1768 N N . LEU A 1 234 ? -10.097 -6.765 1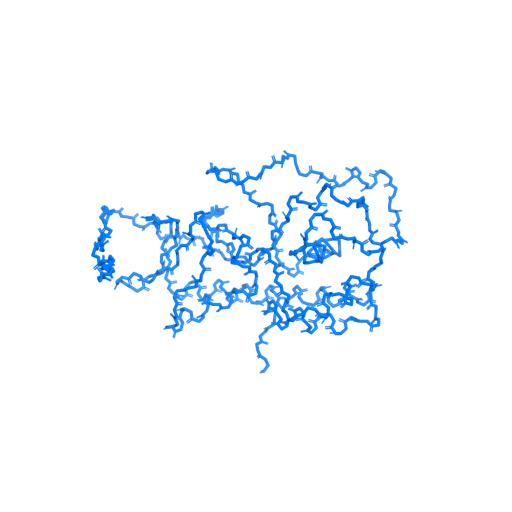2.836 1.00 97.12 234 LEU A N 1
ATOM 1769 C CA . LEU A 1 234 ? -9.476 -5.663 12.102 1.00 97.12 234 LEU A CA 1
ATOM 1770 C C . LEU A 1 234 ? -8.230 -6.129 11.348 1.00 97.12 234 LEU A C 1
ATOM 1772 O O . LEU A 1 234 ? -8.082 -5.861 10.156 1.00 97.12 234 LEU A O 1
ATOM 1776 N N . VAL A 1 235 ? -7.343 -6.839 12.039 1.00 97.00 235 VAL A N 1
ATOM 1777 C CA . VAL A 1 235 ? -6.089 -7.342 11.475 1.00 97.00 235 VAL A CA 1
ATOM 1778 C C . VAL A 1 235 ? -6.354 -8.325 10.337 1.00 97.00 235 VAL A C 1
ATOM 1780 O O . VAL A 1 235 ? -5.676 -8.281 9.312 1.00 97.00 235 VAL A O 1
ATOM 1783 N N . ASP A 1 236 ? -7.352 -9.190 10.488 1.00 96.88 236 ASP A N 1
ATOM 1784 C CA . ASP A 1 236 ? -7.741 -10.140 9.454 1.00 96.88 236 ASP A CA 1
ATOM 1785 C C . ASP A 1 236 ? -8.408 -9.458 8.256 1.00 96.88 236 ASP A C 1
ATOM 1787 O O . ASP A 1 236 ? -8.119 -9.822 7.114 1.00 96.88 236 ASP A O 1
ATOM 1791 N N . LYS A 1 237 ? -9.262 -8.452 8.488 1.00 96.88 237 LYS A N 1
ATOM 1792 C CA . LYS A 1 237 ? -9.871 -7.640 7.424 1.00 96.88 237 LYS A CA 1
ATOM 1793 C C . LYS A 1 237 ? -8.801 -6.919 6.607 1.00 96.88 237 LYS A C 1
ATOM 1795 O O . LYS A 1 237 ? -8.728 -7.122 5.400 1.00 96.88 237 LYS A O 1
ATOM 1800 N N . LEU A 1 238 ? -7.921 -6.161 7.261 1.00 96.56 238 LEU A N 1
ATOM 1801 C CA . LEU A 1 238 ? -6.844 -5.434 6.581 1.00 96.56 238 LEU A CA 1
ATOM 1802 C C . LEU A 1 238 ? -5.818 -6.377 5.950 1.00 96.56 238 LEU A C 1
ATOM 1804 O O . LEU A 1 238 ? -5.341 -6.119 4.850 1.00 96.56 238 LEU A O 1
ATOM 1808 N N . GLY A 1 239 ? -5.510 -7.494 6.610 1.00 95.88 239 GLY A N 1
ATOM 1809 C CA . GLY A 1 239 ? -4.603 -8.508 6.083 1.00 95.88 239 GLY A CA 1
ATOM 1810 C C . GLY A 1 239 ? -5.087 -9.114 4.768 1.00 95.88 239 GLY A C 1
ATOM 1811 O O . GLY A 1 239 ? -4.265 -9.344 3.879 1.00 95.88 239 GLY A O 1
ATOM 1812 N N . ARG A 1 240 ? -6.400 -9.343 4.635 1.00 95.25 240 ARG A N 1
ATOM 1813 C CA . ARG A 1 240 ? -7.014 -9.808 3.385 1.00 95.25 240 ARG A CA 1
ATOM 1814 C C . ARG A 1 240 ? -7.097 -8.696 2.347 1.00 95.25 240 ARG A C 1
ATOM 1816 O O . ARG A 1 240 ? -6.573 -8.866 1.253 1.00 95.25 240 ARG A O 1
ATOM 1823 N N . ASP A 1 241 ? -7.717 -7.577 2.698 1.00 95.88 241 ASP A N 1
ATOM 1824 C CA . ASP A 1 241 ? -8.087 -6.541 1.732 1.00 95.88 241 ASP A CA 1
ATOM 1825 C C . ASP A 1 241 ? -6.882 -5.783 1.176 1.00 95.88 241 ASP A C 1
ATOM 1827 O O . ASP A 1 241 ? -6.832 -5.492 -0.013 1.00 95.88 241 ASP A O 1
ATOM 1831 N N . LEU A 1 242 ? -5.885 -5.502 2.018 1.00 94.88 242 LEU A N 1
ATOM 1832 C CA . LEU A 1 242 ? -4.649 -4.823 1.616 1.00 94.88 242 LEU A CA 1
ATOM 1833 C C . LEU A 1 242 ? -3.520 -5.810 1.294 1.00 94.88 242 LEU A C 1
ATOM 1835 O O . LEU A 1 242 ? -2.373 -5.410 1.093 1.00 94.88 242 LEU A O 1
ATOM 1839 N N . ALA A 1 243 ? -3.831 -7.110 1.282 1.00 93.81 243 ALA A N 1
ATOM 1840 C CA . ALA A 1 243 ? -2.898 -8.181 0.969 1.00 93.81 243 ALA A CA 1
ATOM 1841 C C . ALA A 1 243 ? -1.592 -8.136 1.799 1.00 93.81 243 ALA A C 1
ATOM 1843 O O . ALA A 1 243 ? -0.510 -8.413 1.277 1.00 93.81 243 ALA A O 1
ATOM 1844 N N . LEU A 1 244 ? -1.689 -7.797 3.095 1.00 93.19 244 LEU A N 1
ATOM 1845 C CA . LEU A 1 244 ? -0.533 -7.579 3.989 1.00 93.19 244 LEU A CA 1
ATOM 1846 C C . LEU A 1 244 ? 0.210 -8.870 4.358 1.00 93.19 244 LEU A C 1
ATOM 1848 O O . LEU A 1 244 ? 1.302 -8.831 4.915 1.00 93.19 244 LEU A O 1
ATOM 1852 N N . ARG A 1 245 ? -0.411 -10.025 4.122 1.00 85.69 245 ARG A N 1
ATOM 1853 C CA . ARG A 1 245 ? 0.138 -11.343 4.452 1.00 85.69 245 ARG A CA 1
ATOM 1854 C C . ARG A 1 245 ? 0.136 -12.230 3.209 1.00 85.69 245 ARG A C 1
ATOM 1856 O O . ARG A 1 245 ? -0.661 -11.982 2.297 1.00 85.69 245 ARG A O 1
ATOM 1863 N N . PRO A 1 246 ? 1.000 -13.256 3.145 1.00 76.06 246 PRO A N 1
ATOM 1864 C CA . PRO A 1 246 ? 0.911 -14.286 2.117 1.00 76.06 246 PRO A CA 1
ATOM 1865 C C . PRO A 1 246 ? -0.489 -14.923 2.098 1.00 76.06 246 PRO A C 1
ATOM 1867 O O . PRO A 1 246 ? -1.094 -15.069 3.168 1.00 76.06 246 PRO A O 1
ATOM 1870 N N . PRO A 1 247 ? -1.018 -15.301 0.920 1.00 67.94 247 PRO A N 1
ATOM 1871 C CA . PRO A 1 247 ? -2.243 -16.089 0.851 1.00 67.94 247 PRO A CA 1
ATOM 1872 C C . PRO A 1 247 ? -2.062 -17.395 1.642 1.00 67.94 247 PRO A C 1
ATOM 1874 O O . PRO A 1 247 ? -1.013 -18.034 1.551 1.00 67.94 247 PRO A O 1
ATOM 1877 N N . ARG A 1 248 ? -3.060 -17.732 2.467 1.00 54.38 248 ARG A N 1
ATOM 1878 C CA . ARG A 1 248 ? -3.101 -18.983 3.241 1.00 54.38 248 ARG A CA 1
ATOM 1879 C C . ARG A 1 248 ? -3.402 -20.180 2.348 1.00 54.38 248 ARG A C 1
ATOM 1881 O O . ARG A 1 248 ? -4.177 -20.002 1.383 1.00 54.38 248 ARG A O 1
#

pLDDT: mean 73.83, std 23.42, range [27.97, 98.0]

Radius of gyration: 20.33 Å; chains: 1; bounding box: 52×41×66 Å

Secondary structure (DSSP, 8-state):
---PPPP--------S-SS-----S-EEEEEEEE--GGGTTS---SSSSS----HHHHHSS---S----S-STT----EEE--TT--HHHHHHHHHHHHHTT--TT----SSHHHHHHHHHHSSS---SEEEEEEETTEEEEPPBSSS-GGGTTHHHHHHTT-PPPPB-SSSPEEEEE-TTSPEEEEETT---EEE-HHHHHHHHHHHHHHHHHHHHHHHHHHHHH-GGGHHHHHHHHHHHTT-S---

Organism: NCBI:txid54